Protein AF-A0A2R8BF56-F1 (afdb_monomer)

Nearest PDB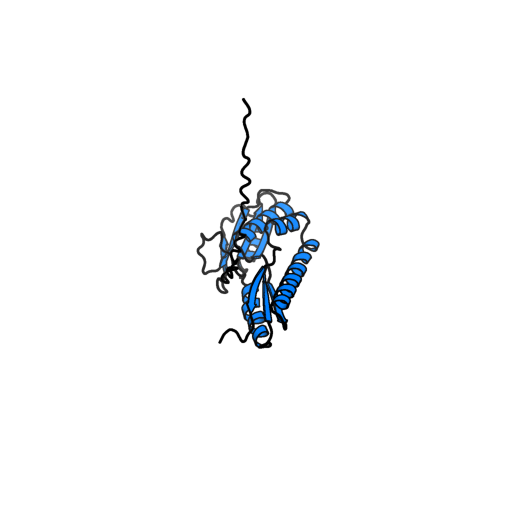 structures (foldseek):
  6msp-assembly1_A  TM=3.083E-01  e=2.961E+00  synthetic construct

Structure (mmCIF, N/CA/C/O backbone):
data_AF-A0A2R8BF56-F1
#
_entry.id   AF-A0A2R8BF56-F1
#
loop_
_atom_site.group_PDB
_atom_site.id
_atom_site.type_symbol
_atom_site.label_atom_id
_atom_site.label_alt_id
_atom_site.label_comp_id
_atom_site.label_asym_id
_atom_site.label_entity_id
_atom_site.label_seq_id
_atom_site.pdbx_PDB_ins_code
_atom_site.Cartn_x
_atom_site.Cartn_y
_atom_site.Cartn_z
_atom_site.occupancy
_atom_site.B_iso_or_equiv
_atom_site.auth_seq_id
_atom_site.auth_comp_id
_atom_site.auth_asym_id
_atom_site.auth_atom_id
_atom_site.pdbx_PDB_model_num
ATOM 1 N N . MET A 1 1 ? 73.433 26.089 20.276 1.00 43.09 1 MET A N 1
ATOM 2 C CA . MET A 1 1 ? 72.331 25.116 20.423 1.00 43.09 1 MET A CA 1
ATOM 3 C C . MET A 1 1 ? 71.211 25.567 19.506 1.00 43.09 1 MET A C 1
ATOM 5 O O . MET A 1 1 ? 70.526 26.521 19.841 1.00 43.09 1 MET A O 1
ATOM 9 N N . THR A 1 2 ? 71.081 24.952 18.333 1.00 42.59 2 THR A N 1
ATOM 10 C CA . THR A 1 2 ? 70.078 25.343 17.333 1.00 42.59 2 THR A CA 1
ATOM 11 C C . THR A 1 2 ? 69.413 24.062 16.842 1.00 42.59 2 THR A C 1
ATOM 13 O O . THR A 1 2 ? 70.054 23.248 16.184 1.00 42.59 2 THR A O 1
ATOM 16 N N . PHE A 1 3 ? 68.165 23.843 17.258 1.00 49.25 3 PHE A N 1
ATOM 17 C CA . PHE A 1 3 ? 67.341 22.707 16.847 1.00 49.25 3 PHE A CA 1
ATOM 18 C C . PHE A 1 3 ? 66.716 23.013 15.481 1.00 49.25 3 PHE A C 1
ATOM 20 O O . PHE A 1 3 ? 65.996 23.999 15.341 1.00 49.25 3 PHE A O 1
ATOM 27 N N . LEU A 1 4 ? 67.001 22.176 14.481 1.00 53.53 4 LEU A N 1
ATOM 28 C CA . LEU A 1 4 ? 66.358 22.203 13.167 1.00 53.53 4 LEU A CA 1
ATOM 29 C C . LEU A 1 4 ? 65.271 21.126 13.122 1.00 53.53 4 LEU A C 1
ATOM 31 O O . LEU A 1 4 ? 65.546 19.927 13.124 1.00 53.53 4 LEU A O 1
ATOM 35 N N . THR A 1 5 ? 64.028 21.592 13.116 1.00 58.56 5 THR A N 1
ATOM 36 C CA . THR A 1 5 ? 62.798 20.805 13.052 1.00 58.56 5 THR A CA 1
ATOM 37 C C . THR A 1 5 ? 62.515 20.424 11.598 1.00 58.56 5 THR A C 1
ATOM 39 O O . THR A 1 5 ? 62.193 21.287 10.786 1.00 58.56 5 THR A O 1
ATOM 42 N N . ASN A 1 6 ? 62.620 19.138 11.252 1.00 54.59 6 ASN A N 1
ATOM 43 C CA . ASN A 1 6 ? 62.220 18.633 9.936 1.00 54.59 6 ASN A CA 1
ATOM 44 C C . ASN A 1 6 ? 60.721 18.293 9.935 1.00 54.59 6 ASN A C 1
ATOM 46 O O . ASN A 1 6 ? 60.299 17.303 10.531 1.00 54.59 6 ASN A O 1
ATOM 50 N N . LEU A 1 7 ? 59.924 19.122 9.255 1.00 59.22 7 LEU A N 1
ATOM 51 C CA . LEU A 1 7 ? 58.527 18.848 8.917 1.00 59.22 7 LEU A CA 1
ATOM 52 C C . LEU A 1 7 ? 58.485 17.936 7.680 1.00 59.22 7 LEU A C 1
ATOM 54 O O . LEU A 1 7 ? 58.829 18.360 6.579 1.00 59.22 7 LEU A O 1
ATOM 58 N N . ILE A 1 8 ? 58.051 16.687 7.849 1.00 63.69 8 ILE A N 1
ATOM 59 C CA . ILE A 1 8 ? 57.787 15.764 6.738 1.00 63.69 8 ILE A CA 1
ATOM 60 C C . ILE A 1 8 ? 56.296 15.864 6.388 1.00 63.69 8 ILE A C 1
ATOM 62 O O . ILE A 1 8 ? 55.443 15.332 7.096 1.00 63.69 8 ILE A O 1
ATOM 66 N N . CYS A 1 9 ? 55.978 16.555 5.291 1.00 53.81 9 CYS A N 1
ATOM 67 C CA . CYS A 1 9 ? 54.648 16.546 4.678 1.00 53.81 9 CYS A CA 1
ATOM 68 C C . CYS A 1 9 ? 54.420 15.213 3.951 1.00 53.81 9 CYS A C 1
ATOM 70 O O . CYS A 1 9 ? 54.873 15.030 2.822 1.00 53.81 9 CYS A O 1
ATOM 72 N N . VAL A 1 10 ? 53.701 14.280 4.578 1.00 63.34 10 VAL A N 1
ATOM 73 C CA . VAL A 1 10 ? 53.212 13.067 3.907 1.00 63.34 10 VAL A CA 1
ATOM 74 C C . VAL A 1 10 ? 51.911 13.409 3.176 1.00 63.34 10 VAL A C 1
ATOM 76 O O . VAL A 1 10 ? 50.856 13.554 3.791 1.00 63.34 10 VAL A O 1
ATOM 79 N N . ALA A 1 11 ? 51.985 13.555 1.853 1.00 58.34 11 ALA A N 1
ATOM 80 C CA . ALA A 1 11 ? 50.817 13.689 0.991 1.00 58.34 11 ALA A CA 1
ATOM 81 C C . ALA A 1 11 ? 50.096 12.333 0.885 1.00 58.34 11 ALA A C 1
ATOM 83 O O . ALA A 1 11 ? 50.504 11.451 0.131 1.00 58.34 11 ALA A O 1
ATOM 84 N N . VAL A 1 12 ? 49.026 12.152 1.661 1.00 65.25 12 VAL A N 1
ATOM 85 C CA . VAL A 1 12 ? 48.145 10.982 1.553 1.00 65.25 12 VAL A CA 1
ATOM 86 C C . VAL A 1 12 ? 47.257 11.166 0.321 1.00 65.25 12 VAL A C 1
ATOM 88 O O . VAL A 1 12 ? 46.236 11.849 0.367 1.00 65.25 12 VAL A O 1
ATOM 91 N N . ALA A 1 13 ? 47.662 10.578 -0.805 1.00 60.84 13 ALA A N 1
ATOM 92 C CA . ALA A 1 13 ? 46.818 10.458 -1.988 1.00 60.84 13 ALA A CA 1
ATOM 93 C C . ALA A 1 13 ? 45.631 9.535 -1.663 1.00 60.84 13 ALA A C 1
ATOM 95 O O . ALA A 1 13 ? 45.761 8.312 -1.627 1.00 60.84 13 ALA A O 1
ATOM 96 N N . ALA A 1 14 ? 44.469 10.129 -1.386 1.00 62.06 14 ALA A N 1
ATOM 97 C CA . ALA A 1 14 ? 43.219 9.406 -1.206 1.00 62.06 14 ALA A CA 1
ATOM 98 C C . ALA A 1 14 ? 42.775 8.823 -2.556 1.00 62.06 14 ALA A C 1
ATOM 100 O O . ALA A 1 14 ? 42.101 9.482 -3.348 1.00 62.06 14 ALA A O 1
ATOM 101 N N . PHE A 1 15 ? 43.171 7.581 -2.836 1.00 62.28 15 PHE A N 1
ATOM 102 C CA . PHE A 1 15 ? 42.584 6.798 -3.915 1.00 62.28 15 PHE A CA 1
ATOM 103 C C . PHE A 1 15 ? 41.103 6.588 -3.587 1.00 62.28 15 PHE A C 1
ATOM 105 O O . PHE A 1 15 ? 40.747 5.745 -2.765 1.00 62.28 15 PHE A O 1
ATOM 112 N N . ALA A 1 16 ? 40.237 7.392 -4.208 1.00 65.44 16 ALA A N 1
ATOM 113 C CA . ALA A 1 16 ? 38.796 7.201 -4.195 1.00 65.44 16 ALA A CA 1
ATOM 114 C C . ALA A 1 16 ? 38.486 5.893 -4.929 1.00 65.44 16 ALA A C 1
ATOM 116 O O . ALA A 1 16 ? 38.281 5.872 -6.146 1.00 65.44 16 ALA A O 1
ATOM 117 N N . VAL A 1 17 ? 38.513 4.789 -4.182 1.00 64.19 17 VAL A N 1
ATOM 118 C CA . VAL A 1 17 ? 38.074 3.477 -4.643 1.00 64.19 17 VAL A CA 1
ATOM 119 C C . VAL A 1 17 ? 36.603 3.638 -5.000 1.00 64.19 17 VAL A C 1
ATOM 121 O O . VAL A 1 17 ? 35.734 3.677 -4.131 1.00 64.19 17 VAL A O 1
ATOM 124 N N . HIS A 1 18 ? 36.327 3.827 -6.289 1.00 58.25 18 HIS A N 1
ATOM 125 C CA . HIS A 1 18 ? 34.979 3.789 -6.823 1.00 58.25 18 HIS A CA 1
ATOM 126 C C . HIS A 1 18 ? 34.532 2.342 -6.702 1.00 58.25 18 HIS A C 1
ATOM 128 O O . HIS A 1 18 ? 34.720 1.552 -7.621 1.00 58.25 18 HIS A O 1
ATOM 134 N N . VAL A 1 19 ? 34.006 1.976 -5.533 1.00 63.94 19 VAL A N 1
ATOM 135 C CA . VAL A 1 19 ? 33.268 0.732 -5.374 1.00 63.94 19 VAL A CA 1
ATOM 136 C C . VAL A 1 19 ? 32.105 0.863 -6.350 1.00 63.94 19 VAL A C 1
ATOM 138 O O . VAL A 1 19 ? 31.269 1.751 -6.149 1.00 63.94 19 VAL A O 1
ATOM 141 N N . PRO A 1 20 ? 32.064 0.078 -7.444 1.00 56.84 20 PRO A N 1
ATOM 142 C CA . PRO A 1 20 ? 30.916 0.103 -8.321 1.00 56.84 20 PRO A CA 1
ATOM 143 C C . PRO A 1 20 ? 29.742 -0.302 -7.446 1.00 56.84 20 PRO A C 1
ATOM 145 O O . PRO A 1 20 ? 29.668 -1.430 -6.957 1.00 56.84 20 PRO A O 1
ATOM 148 N N . MET A 1 21 ? 28.872 0.665 -7.179 1.00 49.66 21 MET A N 1
ATOM 149 C CA . MET A 1 21 ? 27.642 0.462 -6.445 1.00 49.66 21 MET A CA 1
ATOM 150 C C . MET A 1 21 ? 26.759 -0.363 -7.377 1.00 49.66 21 MET A C 1
ATOM 152 O O . MET A 1 21 ? 25.953 0.169 -8.136 1.00 49.66 21 MET A O 1
ATOM 156 N N . GLN A 1 22 ? 27.006 -1.675 -7.411 1.00 51.94 22 GLN A N 1
ATOM 157 C CA . GLN A 1 22 ? 26.131 -2.628 -8.057 1.00 51.94 22 GLN A CA 1
ATOM 158 C C . GLN A 1 22 ? 24.817 -2.507 -7.305 1.00 51.94 22 GLN A C 1
ATOM 160 O O . GLN A 1 22 ? 24.669 -3.021 -6.197 1.00 51.94 22 GLN A O 1
ATOM 165 N N . ALA A 1 23 ? 23.895 -1.740 -7.883 1.00 53.75 23 ALA A N 1
ATOM 166 C CA . ALA A 1 23 ? 22.518 -1.713 -7.459 1.00 53.75 23 ALA A CA 1
ATOM 167 C C . ALA A 1 23 ? 22.037 -3.158 -7.556 1.00 53.75 23 ALA A C 1
ATOM 169 O O . ALA A 1 23 ? 21.751 -3.658 -8.644 1.00 53.75 23 ALA A O 1
ATOM 170 N N . GLN A 1 24 ? 22.043 -3.859 -6.423 1.00 54.66 24 GLN A N 1
ATOM 171 C CA . GLN A 1 24 ? 21.418 -5.159 -6.316 1.00 54.66 24 GLN A CA 1
ATOM 172 C C . GLN A 1 24 ? 19.965 -4.918 -6.690 1.00 54.66 24 GLN A C 1
ATOM 174 O O . GLN A 1 24 ? 19.229 -4.260 -5.953 1.00 54.66 24 GLN A O 1
ATOM 179 N N . ALA A 1 25 ? 19.589 -5.366 -7.887 1.00 58.19 25 ALA A N 1
ATOM 180 C CA . ALA A 1 25 ? 18.209 -5.362 -8.318 1.00 58.19 25 ALA A CA 1
ATOM 181 C C . ALA A 1 25 ? 17.442 -6.138 -7.250 1.00 58.19 25 ALA A C 1
ATOM 183 O O . ALA A 1 25 ? 17.606 -7.353 -7.132 1.00 58.19 25 ALA A O 1
ATOM 184 N N . GLN A 1 26 ? 16.692 -5.422 -6.406 1.00 63.16 26 GLN A N 1
ATOM 185 C CA . GLN A 1 26 ? 15.875 -6.044 -5.376 1.00 63.16 26 GLN A CA 1
ATOM 186 C C . GLN A 1 26 ? 14.985 -7.050 -6.089 1.00 63.16 26 GLN A C 1
ATOM 188 O O . GLN A 1 26 ? 14.181 -6.675 -6.945 1.00 63.16 26 GLN A O 1
ATOM 193 N N . GLN A 1 27 ? 15.195 -8.332 -5.795 1.00 73.44 27 GLN A N 1
ATOM 194 C CA . GLN A 1 27 ? 14.443 -9.387 -6.442 1.00 73.44 27 GLN A CA 1
ATOM 195 C C . GLN A 1 27 ? 12.962 -9.110 -6.201 1.00 73.44 27 GLN A C 1
ATOM 197 O O . GLN A 1 27 ? 12.535 -8.928 -5.061 1.00 73.44 27 GLN A O 1
ATOM 202 N N . LEU A 1 28 ? 12.200 -9.021 -7.292 1.00 83.56 28 LEU A N 1
ATOM 203 C CA . LEU A 1 28 ? 10.785 -8.695 -7.246 1.00 83.56 28 LEU A CA 1
ATOM 204 C C . LEU A 1 28 ? 10.046 -9.738 -6.404 1.00 83.56 28 LEU A C 1
ATOM 206 O O . LEU A 1 28 ? 9.748 -10.834 -6.879 1.00 83.56 28 LEU A O 1
ATOM 210 N N . GLN A 1 29 ? 9.753 -9.402 -5.151 1.00 91.81 29 GLN A N 1
ATOM 211 C CA . GLN A 1 29 ? 9.046 -10.304 -4.259 1.00 91.81 29 GLN A CA 1
ATOM 212 C C . GLN A 1 29 ? 7.542 -10.230 -4.535 1.00 91.81 29 GLN A C 1
ATOM 214 O O . GLN A 1 29 ? 6.927 -9.161 -4.490 1.00 91.81 29 GLN A O 1
ATOM 219 N N . THR A 1 30 ? 6.950 -11.387 -4.821 1.00 92.06 30 THR A N 1
ATOM 220 C CA . THR A 1 30 ? 5.512 -11.561 -5.054 1.00 92.06 30 THR A CA 1
ATOM 221 C C . THR A 1 30 ? 4.988 -12.661 -4.132 1.00 92.06 30 THR A C 1
ATOM 223 O O . THR A 1 30 ? 5.756 -13.514 -3.686 1.00 92.06 30 THR A O 1
ATOM 226 N N . PHE A 1 31 ? 3.690 -12.641 -3.815 1.00 93.44 31 PHE A N 1
ATOM 227 C CA . PHE A 1 31 ? 3.103 -13.564 -2.833 1.00 93.44 31 PHE A CA 1
ATOM 228 C C . PHE A 1 31 ? 1.901 -14.367 -3.364 1.00 93.44 31 PHE A C 1
ATOM 230 O O . PHE A 1 31 ? 1.212 -15.036 -2.588 1.00 93.44 31 PHE A O 1
ATOM 237 N N . GLY A 1 32 ? 1.672 -14.341 -4.680 1.00 92.06 32 GLY A N 1
ATOM 238 C CA . GLY A 1 32 ? 0.513 -14.951 -5.341 1.00 92.06 32 GLY A CA 1
ATOM 239 C C . GLY A 1 32 ? -0.695 -14.014 -5.401 1.00 92.06 32 GLY A C 1
ATOM 240 O O . GLY A 1 32 ? -0.573 -12.823 -5.179 1.00 92.06 32 GLY A O 1
ATOM 241 N N . THR A 1 33 ? -1.884 -14.527 -5.714 1.00 93.56 33 THR A N 1
ATOM 242 C CA . THR A 1 33 ? -3.081 -13.684 -5.934 1.00 93.56 33 THR A CA 1
ATOM 243 C C . THR A 1 33 ? -4.138 -13.790 -4.837 1.00 93.56 33 THR A C 1
ATOM 245 O O . THR A 1 33 ? -5.226 -13.228 -4.949 1.00 93.56 33 THR A O 1
ATOM 248 N N . LYS A 1 34 ? -3.849 -14.537 -3.767 1.00 95.25 34 LYS A N 1
ATOM 249 C CA . LYS A 1 34 ? -4.810 -14.834 -2.701 1.00 95.25 34 LYS A CA 1
ATOM 250 C C . LYS A 1 34 ? -4.399 -14.162 -1.397 1.00 95.25 34 LYS A C 1
ATOM 252 O O . LYS A 1 34 ? -3.259 -14.292 -0.954 1.00 95.25 34 LYS A O 1
ATOM 257 N N . ALA A 1 35 ? -5.360 -13.503 -0.757 1.00 96.00 35 ALA A N 1
ATOM 258 C CA . ALA A 1 35 ? -5.235 -12.966 0.591 1.00 96.00 35 ALA A CA 1
ATOM 259 C C . ALA A 1 35 ? -6.086 -13.774 1.581 1.00 96.00 35 ALA A C 1
ATOM 261 O O . ALA A 1 35 ? -7.107 -14.357 1.209 1.00 96.00 35 ALA A O 1
ATOM 262 N N . LYS A 1 36 ? -5.677 -13.767 2.847 1.00 95.75 36 LYS A N 1
ATOM 263 C CA . LYS A 1 36 ? -6.481 -14.181 3.999 1.00 95.75 36 LYS A CA 1
ATOM 264 C C . LYS A 1 36 ? -6.496 -13.054 5.022 1.00 95.75 36 LYS A C 1
ATOM 266 O O . LYS A 1 36 ? -5.495 -12.356 5.190 1.00 95.75 36 LYS A O 1
ATOM 271 N N . VAL A 1 37 ? -7.619 -12.904 5.714 1.00 97.38 37 VAL A N 1
ATOM 272 C CA . VAL A 1 37 ? -7.756 -11.942 6.808 1.00 97.38 37 VAL A CA 1
ATOM 273 C C . VAL A 1 37 ? -7.626 -12.672 8.135 1.00 97.38 37 VAL A C 1
ATOM 275 O O . VAL A 1 37 ? -8.249 -13.711 8.337 1.00 97.38 37 VAL A O 1
ATOM 278 N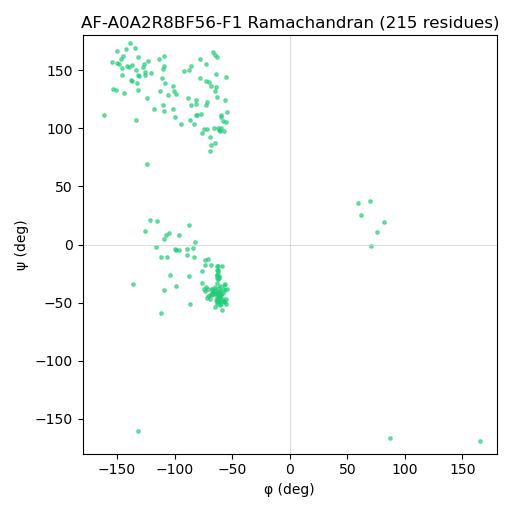 N . LEU A 1 38 ? -6.802 -12.125 9.020 1.00 96.31 38 LEU A N 1
ATOM 279 C CA . LEU A 1 38 ? -6.616 -12.589 10.386 1.00 96.31 38 LEU A CA 1
ATOM 280 C C . LEU A 1 38 ? -7.218 -11.544 11.317 1.00 96.31 38 LEU A C 1
ATOM 282 O O . LEU A 1 38 ? -6.789 -10.390 11.294 1.00 96.31 38 LEU A O 1
ATOM 286 N N . VAL A 1 39 ? -8.206 -11.945 12.112 1.00 97.25 39 VAL A N 1
ATOM 287 C CA . VAL A 1 39 ? -8.717 -11.130 13.217 1.00 97.25 39 VAL A CA 1
ATOM 288 C C . VAL A 1 39 ? -7.828 -11.410 14.424 1.00 97.25 39 VAL A C 1
ATOM 290 O O . VAL A 1 39 ? -7.675 -12.560 14.822 1.00 97.25 39 VAL A O 1
ATOM 293 N N . ILE A 1 40 ? -7.185 -10.364 14.930 1.00 96.75 40 ILE A N 1
ATOM 294 C CA . ILE A 1 40 ? -6.254 -10.409 16.059 1.00 96.75 40 ILE A CA 1
ATOM 295 C C . ILE A 1 40 ? -7.033 -10.276 17.366 1.00 96.75 40 ILE A C 1
ATOM 297 O O . ILE A 1 40 ? -6.854 -11.085 18.268 1.00 96.75 40 ILE A O 1
ATOM 301 N N . ASP A 1 41 ? -7.883 -9.253 17.453 1.00 96.25 41 ASP A N 1
ATOM 302 C CA . ASP A 1 41 ? -8.675 -8.948 18.641 1.00 96.25 41 ASP A CA 1
ATOM 303 C C . ASP A 1 41 ? -9.857 -8.043 18.268 1.00 96.25 41 ASP A C 1
ATOM 305 O O . ASP A 1 41 ? -9.666 -6.876 17.920 1.00 96.25 41 ASP A O 1
ATOM 309 N N . ASP A 1 42 ? -11.073 -8.580 18.345 1.00 96.50 42 ASP A N 1
ATOM 310 C CA . ASP A 1 42 ? -12.335 -7.867 18.124 1.00 96.50 42 ASP A CA 1
ATOM 311 C C . ASP A 1 42 ? -13.091 -7.556 19.429 1.00 96.50 42 ASP A C 1
ATOM 313 O O . ASP A 1 42 ? -14.230 -7.077 19.400 1.00 96.50 42 ASP A O 1
ATOM 317 N N . THR A 1 43 ? -12.453 -7.762 20.584 1.00 96.25 43 THR A N 1
ATOM 318 C CA . THR A 1 43 ? -13.060 -7.452 21.879 1.00 96.25 43 THR A CA 1
ATOM 319 C C . THR A 1 43 ? -13.219 -5.942 22.069 1.00 96.25 43 THR A C 1
ATOM 321 O O . THR A 1 43 ? -12.324 -5.139 21.768 1.00 96.25 43 THR A O 1
ATOM 324 N N . GLY A 1 44 ? -14.387 -5.550 22.588 1.00 94.69 44 GLY A N 1
ATOM 325 C CA . GLY A 1 44 ? -14.721 -4.155 22.888 1.00 94.69 44 GLY A CA 1
ATOM 326 C C . GLY A 1 44 ? -15.072 -3.297 21.670 1.00 94.69 44 GLY A C 1
ATOM 327 O O . GLY A 1 44 ? -15.165 -2.079 21.806 1.00 94.69 44 GLY A O 1
ATOM 328 N N . LEU A 1 45 ? -15.267 -3.891 20.487 1.00 97.69 45 LEU A N 1
ATOM 329 C CA . LEU A 1 45 ? -15.739 -3.149 19.320 1.00 97.69 45 LEU A CA 1
ATOM 330 C C . LEU A 1 45 ? -17.220 -2.786 19.440 1.00 97.69 45 LEU A C 1
ATOM 332 O O . LEU A 1 45 ? -18.056 -3.596 19.840 1.00 97.69 45 LEU A O 1
ATOM 336 N N . SER A 1 46 ? -17.564 -1.578 18.998 1.00 97.94 46 SER A N 1
ATOM 337 C CA . SER A 1 46 ? -18.956 -1.170 18.828 1.00 97.94 46 SER A CA 1
ATOM 338 C C . SER A 1 46 ? -19.644 -1.962 17.706 1.00 97.94 46 SER A C 1
ATOM 340 O O . SER A 1 46 ? -19.000 -2.598 16.861 1.00 97.94 46 SER A O 1
ATOM 342 N N . ALA A 1 47 ? -20.977 -1.893 17.645 1.00 98.06 47 ALA A N 1
ATOM 343 C CA . ALA A 1 47 ? -21.749 -2.539 16.582 1.00 98.06 47 ALA A CA 1
ATOM 344 C C . ALA A 1 47 ? -21.340 -2.049 15.177 1.00 98.06 47 ALA A C 1
ATOM 346 O O . ALA A 1 47 ? -21.239 -2.851 14.243 1.00 98.06 47 ALA A O 1
ATOM 347 N N . GLU A 1 48 ? -21.051 -0.751 15.034 1.00 98.00 48 GLU A N 1
ATOM 348 C CA . GLU A 1 48 ? -20.600 -0.179 13.763 1.00 98.00 48 GLU A CA 1
ATOM 349 C C . GLU A 1 48 ? -19.174 -0.630 13.422 1.00 98.00 48 GLU A C 1
ATOM 351 O O . GLU A 1 48 ? -18.934 -1.092 12.309 1.00 98.00 48 GLU A O 1
ATOM 356 N N . GLN A 1 49 ? -18.240 -0.617 14.378 1.00 98.44 49 GLN A N 1
ATOM 357 C CA . GLN A 1 49 ? -16.883 -1.136 14.153 1.00 98.44 49 GLN A CA 1
ATOM 358 C C . GLN A 1 49 ? -16.905 -2.616 13.752 1.00 98.44 49 GLN A C 1
ATOM 360 O O . GLN A 1 49 ? -16.240 -3.006 12.795 1.00 98.44 49 GLN A O 1
ATOM 365 N N . THR A 1 50 ? -17.738 -3.426 14.408 1.00 98.50 50 THR A N 1
ATOM 366 C CA . THR A 1 50 ? -17.937 -4.843 14.069 1.00 98.50 50 THR A CA 1
ATOM 367 C C . THR A 1 50 ? -18.483 -5.009 12.648 1.00 98.50 50 THR A C 1
ATOM 369 O O . THR A 1 50 ? -18.040 -5.872 11.886 1.00 98.50 50 THR A O 1
ATOM 372 N N . LYS A 1 51 ? -19.439 -4.167 12.236 1.00 98.44 51 LYS A N 1
ATOM 373 C CA . LYS A 1 51 ? -19.964 -4.158 10.863 1.00 98.44 51 LYS A CA 1
ATOM 374 C C . LYS A 1 51 ? -18.874 -3.816 9.844 1.00 98.44 51 LYS A C 1
ATOM 376 O O . LYS A 1 51 ? -18.808 -4.460 8.796 1.00 98.44 51 LYS A O 1
ATOM 381 N N . GLN A 1 52 ? -18.014 -2.852 10.151 1.00 98.38 52 GLN A N 1
ATOM 382 C CA . GLN A 1 52 ? -16.932 -2.425 9.264 1.00 98.38 52 GLN A CA 1
ATOM 383 C C . GLN A 1 52 ? -15.803 -3.457 9.206 1.00 98.38 52 GLN A C 1
ATOM 385 O O . GLN A 1 52 ? -15.317 -3.761 8.116 1.00 98.38 52 GLN A O 1
ATOM 390 N N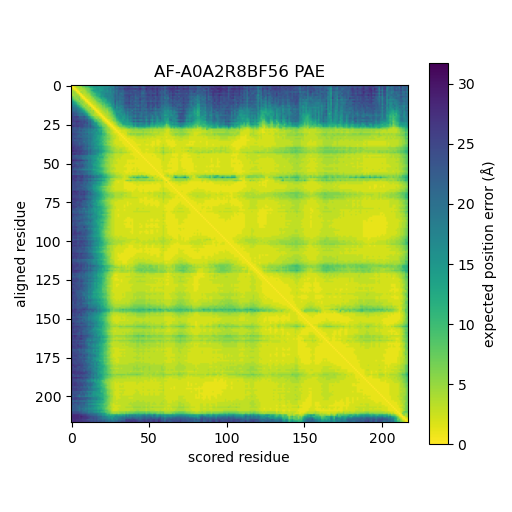 . LEU A 1 53 ? -15.489 -4.114 10.325 1.00 98.25 53 LEU A N 1
ATOM 391 C CA . LEU A 1 53 ? -14.591 -5.265 10.365 1.00 98.25 53 LEU A CA 1
ATOM 392 C C . LEU A 1 53 ? -15.104 -6.396 9.464 1.00 98.25 53 LEU A C 1
ATOM 394 O O . LEU A 1 53 ? -14.360 -6.901 8.628 1.00 98.25 53 LEU A O 1
ATOM 398 N N . ARG A 1 54 ? -16.397 -6.744 9.538 1.00 98.19 54 ARG A N 1
ATOM 399 C CA . ARG A 1 54 ? -17.007 -7.745 8.637 1.00 98.19 54 ARG A CA 1
ATOM 400 C C . ARG A 1 54 ? -16.962 -7.346 7.160 1.00 98.19 54 ARG A C 1
ATOM 402 O O . ARG A 1 54 ? -16.962 -8.212 6.289 1.00 98.19 54 ARG A O 1
ATOM 409 N N . SER A 1 55 ? -16.965 -6.053 6.851 1.00 97.94 55 SER A N 1
ATOM 410 C CA . SER A 1 55 ? -16.761 -5.574 5.478 1.00 97.94 55 SER A CA 1
ATOM 411 C C . SER A 1 55 ? -15.296 -5.692 5.056 1.00 97.94 55 SER A C 1
ATOM 413 O O . SER A 1 55 ? -15.014 -6.067 3.917 1.00 97.94 55 SER A O 1
ATOM 415 N N . PHE A 1 56 ? -14.363 -5.426 5.970 1.00 97.81 56 PHE A N 1
ATOM 416 C CA . PHE A 1 56 ? -12.930 -5.595 5.746 1.00 97.81 56 PHE A CA 1
ATOM 417 C C . PHE A 1 56 ? -12.544 -7.063 5.522 1.00 97.81 56 PHE A C 1
ATOM 419 O O . PHE A 1 56 ? -11.791 -7.348 4.595 1.00 97.81 56 PHE A O 1
ATOM 426 N N . THR A 1 57 ? -13.116 -8.012 6.271 1.00 97.31 57 THR A N 1
ATOM 427 C CA . THR A 1 57 ? -12.817 -9.452 6.116 1.00 97.31 57 THR A CA 1
ATOM 428 C C . THR A 1 57 ? -13.199 -10.019 4.746 1.00 97.31 57 THR A C 1
ATOM 430 O O . THR A 1 57 ? -12.681 -11.055 4.338 1.00 97.31 57 THR A O 1
ATOM 433 N N . LYS A 1 58 ? -14.069 -9.329 3.998 1.00 95.75 58 LYS A N 1
ATOM 434 C CA . LYS A 1 58 ? -14.448 -9.691 2.623 1.00 95.75 58 LYS A CA 1
ATOM 435 C C . LYS A 1 58 ? -13.456 -9.188 1.568 1.00 95.75 58 LYS A C 1
ATOM 437 O O . LYS A 1 58 ? -13.574 -9.561 0.399 1.00 95.75 58 LYS A O 1
ATOM 442 N N . LYS A 1 59 ? -12.507 -8.318 1.932 1.00 89.00 59 LYS A N 1
ATOM 443 C CA . LYS A 1 59 ? -11.499 -7.785 1.006 1.00 89.00 59 LYS A CA 1
ATOM 444 C C . LYS A 1 59 ? -10.506 -8.886 0.631 1.00 89.00 59 LYS A C 1
ATOM 446 O O . LYS A 1 59 ? -10.090 -9.680 1.464 1.00 89.00 59 LYS A O 1
ATOM 451 N N . ARG A 1 60 ? -10.111 -8.912 -0.644 1.00 88.44 60 ARG A N 1
ATOM 452 C CA . ARG A 1 60 ? -9.209 -9.935 -1.210 1.00 88.44 60 ARG A CA 1
ATOM 453 C C . ARG A 1 60 ? -7.798 -9.420 -1.515 1.00 88.44 60 ARG A C 1
ATOM 455 O O . ARG A 1 60 ? -7.018 -10.130 -2.132 1.00 88.44 60 ARG A O 1
ATOM 462 N N . SER A 1 61 ? -7.479 -8.198 -1.094 1.00 94.31 61 SER A N 1
ATOM 463 C CA . SER A 1 61 ? -6.187 -7.554 -1.341 1.00 94.31 61 SER A CA 1
ATOM 464 C C . SER A 1 61 ? -5.292 -7.616 -0.103 1.00 94.31 61 SER A C 1
ATOM 466 O O . SER A 1 61 ? -5.751 -7.357 1.013 1.00 94.31 61 SER A O 1
ATOM 468 N N . TYR A 1 62 ? -4.016 -7.929 -0.313 1.00 93.12 62 TYR A N 1
ATOM 469 C CA . TYR A 1 62 ? -2.935 -7.786 0.660 1.00 93.12 62 TYR A CA 1
ATOM 470 C C . TYR A 1 62 ? -1.953 -6.700 0.158 1.00 93.12 62 TYR A C 1
ATOM 472 O O . TYR A 1 62 ? -1.919 -6.398 -1.035 1.00 93.12 62 TYR A O 1
ATOM 480 N N . PHE A 1 63 ? -1.121 -6.086 0.996 1.00 97.25 63 PHE A N 1
ATOM 481 C CA . PHE A 1 63 ? -1.143 -6.069 2.460 1.00 97.25 63 PHE A CA 1
ATOM 482 C C . PHE A 1 63 ? -2.210 -5.090 2.966 1.00 97.25 63 PHE A C 1
ATOM 484 O O . PHE A 1 63 ? -2.431 -4.044 2.351 1.00 97.25 63 PHE A O 1
ATOM 491 N N . GLY A 1 64 ? -2.893 -5.422 4.060 1.00 97.50 64 GLY A N 1
ATOM 492 C CA . GLY A 1 64 ? -3.954 -4.584 4.620 1.00 97.50 64 GLY A CA 1
ATOM 493 C C . GLY A 1 64 ? -4.046 -4.642 6.137 1.00 97.50 64 GLY A C 1
ATOM 494 O O . GLY A 1 64 ? -3.585 -5.596 6.763 1.00 97.50 64 GLY A O 1
ATOM 495 N N . ALA A 1 65 ? -4.678 -3.630 6.721 1.00 98.19 65 ALA A N 1
ATOM 496 C CA . ALA A 1 65 ? -4.930 -3.551 8.152 1.00 98.19 65 ALA A CA 1
ATOM 497 C C . ALA A 1 65 ? -6.265 -2.858 8.442 1.00 98.19 65 ALA A C 1
ATOM 499 O O . ALA A 1 65 ? -6.715 -2.009 7.672 1.00 98.19 65 ALA A O 1
ATOM 500 N N . PHE A 1 66 ? -6.860 -3.220 9.573 1.00 98.69 66 PHE A N 1
ATOM 501 C CA . PHE A 1 66 ? -8.018 -2.573 10.174 1.00 98.69 66 PHE A CA 1
ATOM 502 C C . PHE A 1 66 ? -7.648 -2.166 11.600 1.00 98.69 66 PHE A C 1
ATOM 504 O O . PHE A 1 66 ? -7.198 -3.007 12.386 1.00 98.69 66 PHE A O 1
ATOM 511 N N . ALA A 1 67 ? -7.842 -0.892 11.933 1.00 98.69 67 ALA A N 1
ATOM 512 C CA . ALA A 1 67 ? -7.638 -0.365 13.275 1.00 98.69 67 ALA A CA 1
ATOM 513 C C . ALA A 1 67 ? -8.928 0.237 13.829 1.00 98.69 67 ALA A C 1
ATOM 515 O O . ALA A 1 67 ? -9.724 0.801 13.080 1.00 98.69 67 ALA A O 1
ATOM 516 N N . ALA A 1 68 ? -9.109 0.149 15.144 1.00 98.69 68 ALA A N 1
ATOM 517 C CA . ALA A 1 68 ? -10.260 0.721 15.829 1.00 98.69 68 ALA A CA 1
ATOM 518 C C . ALA A 1 68 ? -9.897 1.237 17.223 1.00 98.69 68 ALA A C 1
ATOM 520 O O . ALA A 1 68 ? -9.052 0.653 17.903 1.00 98.69 68 ALA A O 1
ATOM 521 N N . SER A 1 69 ? -10.563 2.316 17.630 1.00 98.25 69 SER A N 1
ATOM 522 C CA . SER A 1 69 ? -10.517 2.900 18.972 1.00 98.25 69 SER A CA 1
ATOM 523 C C . SER A 1 69 ? -11.774 2.496 19.750 1.00 98.25 69 SER A C 1
ATOM 525 O O . SER A 1 69 ? -12.879 2.882 19.348 1.00 98.25 69 SER A O 1
ATOM 527 N N . PRO A 1 70 ? -11.651 1.734 20.850 1.00 94.94 70 PRO A N 1
ATOM 528 C CA . PRO A 1 70 ? -12.795 1.396 21.692 1.00 94.94 70 PRO A CA 1
ATOM 529 C C . PRO A 1 70 ? -13.439 2.625 22.352 1.00 94.94 70 PRO A C 1
ATOM 531 O O . PRO A 1 70 ? -14.654 2.648 22.522 1.00 94.94 70 PRO A O 1
ATOM 534 N N . SER A 1 71 ? -12.653 3.656 22.694 1.00 96.12 71 SER A N 1
ATOM 535 C CA . SER A 1 71 ? -13.160 4.836 23.414 1.00 96.12 71 SER A CA 1
ATOM 536 C C . SER A 1 71 ? -13.957 5.809 22.542 1.00 96.12 71 SER A C 1
ATOM 538 O O . SER A 1 71 ? -14.904 6.426 23.023 1.00 96.12 71 SER A O 1
ATOM 540 N N . THR A 1 72 ? -13.602 5.949 21.262 1.00 96.69 72 THR A N 1
ATOM 541 C CA . THR A 1 72 ? -14.211 6.954 20.365 1.00 96.69 72 THR A CA 1
ATOM 542 C C . THR A 1 72 ? -15.161 6.357 19.329 1.00 96.69 72 THR A C 1
ATOM 544 O O . THR A 1 72 ? -15.831 7.088 18.602 1.00 96.69 72 THR A O 1
ATOM 547 N N . GLY A 1 73 ? -15.182 5.028 19.180 1.00 96.12 73 GLY A N 1
ATOM 548 C CA . GLY A 1 73 ? -15.888 4.359 18.084 1.00 96.12 73 GLY A CA 1
ATOM 549 C C . GLY A 1 73 ? -15.236 4.561 16.707 1.00 96.12 73 GLY A C 1
ATOM 550 O O . GLY A 1 73 ? -15.713 3.997 15.716 1.00 96.12 73 GLY A O 1
ATOM 551 N N . ARG A 1 74 ? -14.129 5.318 16.617 1.00 97.94 74 ARG A N 1
ATOM 552 C CA . ARG A 1 74 ? -13.382 5.534 15.373 1.00 97.94 74 ARG A CA 1
ATOM 553 C C . ARG A 1 74 ? -12.786 4.224 14.869 1.00 97.94 74 ARG A C 1
ATOM 555 O O . ARG A 1 74 ? -12.375 3.360 15.643 1.00 97.94 74 ARG A O 1
ATOM 562 N N . TRP A 1 75 ? -12.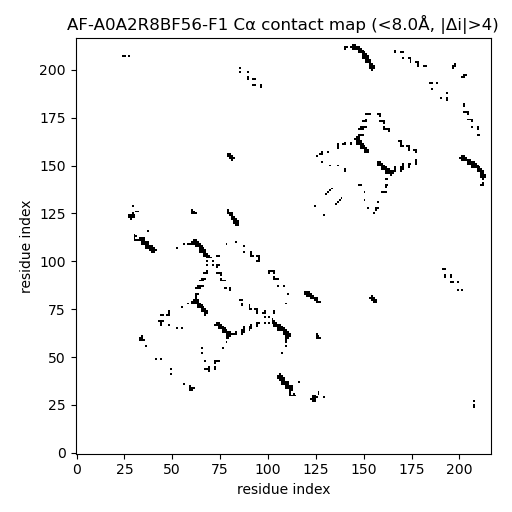707 4.097 13.553 1.00 98.44 75 TRP A N 1
ATOM 563 C CA . TRP A 1 75 ? -11.983 3.033 12.875 1.00 98.44 75 TRP A CA 1
ATOM 564 C C . TRP A 1 75 ? -11.348 3.566 11.590 1.00 98.44 75 TRP A C 1
ATOM 566 O O . TRP A 1 75 ? -11.715 4.633 11.089 1.00 98.44 75 TRP A O 1
ATOM 576 N N . ASP A 1 76 ? -10.372 2.834 11.070 1.00 98.56 76 ASP A N 1
ATOM 577 C CA . ASP A 1 76 ? -9.827 3.036 9.731 1.00 98.56 76 ASP A CA 1
ATOM 578 C C . ASP A 1 76 ? -9.375 1.691 9.161 1.00 98.56 76 ASP A C 1
ATOM 580 O O . ASP A 1 76 ? -9.084 0.748 9.904 1.00 98.56 76 ASP A O 1
ATOM 584 N N . ALA A 1 77 ? -9.342 1.583 7.838 1.00 98.25 77 ALA A N 1
ATOM 585 C CA . ALA A 1 77 ? -8.977 0.353 7.164 1.00 98.25 77 ALA A CA 1
ATOM 586 C C . ALA A 1 77 ? -8.402 0.645 5.785 1.00 98.25 77 ALA A C 1
ATOM 588 O O . ALA A 1 77 ? -8.990 1.385 4.999 1.00 98.25 77 ALA A O 1
ATOM 589 N N . GLU A 1 78 ? -7.288 -0.001 5.464 1.00 97.62 78 GLU A N 1
ATOM 590 C CA . GLU A 1 78 ? -6.635 0.132 4.167 1.00 97.62 78 GLU A CA 1
ATOM 591 C C . GLU A 1 78 ? -6.131 -1.231 3.683 1.00 97.62 78 GLU A C 1
ATOM 593 O O . GLU A 1 78 ? -5.830 -2.128 4.474 1.00 97.62 78 GLU A O 1
ATOM 598 N N . THR A 1 79 ? -6.033 -1.394 2.364 1.00 97.25 79 THR A N 1
ATOM 599 C CA . THR A 1 79 ? -5.508 -2.608 1.715 1.00 97.25 79 THR A CA 1
ATOM 600 C C . THR A 1 79 ? -4.686 -2.238 0.485 1.00 97.25 79 THR A C 1
ATOM 602 O O . THR A 1 79 ? -4.751 -1.102 0.022 1.00 97.25 79 THR A O 1
ATOM 605 N N . GLY A 1 80 ? -3.948 -3.196 -0.078 1.00 96.12 80 GLY A N 1
ATOM 606 C CA . GLY A 1 80 ? -3.196 -3.001 -1.321 1.00 96.12 80 GLY A CA 1
ATOM 607 C C . GLY A 1 80 ? -1.844 -2.317 -1.135 1.00 96.12 80 GLY A C 1
ATOM 608 O O . GLY A 1 80 ? -1.277 -1.812 -2.100 1.00 96.12 80 GLY A O 1
ATOM 609 N N . PHE A 1 81 ? -1.314 -2.321 0.086 1.00 97.38 81 PHE A N 1
ATOM 610 C CA . PHE A 1 81 ? 0.021 -1.813 0.374 1.00 97.38 81 PHE A CA 1
ATOM 611 C C . PHE A 1 81 ? 1.089 -2.823 -0.041 1.00 97.38 81 PHE A C 1
ATOM 613 O O . PHE A 1 81 ? 0.812 -4.020 -0.132 1.00 97.38 81 PHE A O 1
ATOM 620 N N . SER A 1 82 ? 2.319 -2.341 -0.229 1.00 96.06 82 SER A N 1
ATOM 621 C CA . SER A 1 82 ? 3.497 -3.168 -0.524 1.00 96.06 82 SER A CA 1
ATOM 622 C C . SER A 1 82 ? 4.252 -3.658 0.719 1.00 96.06 82 SER A C 1
ATOM 624 O O . SER A 1 82 ? 5.192 -4.435 0.591 1.00 96.06 82 SER A O 1
ATOM 626 N N . SER A 1 83 ? 3.856 -3.250 1.932 1.00 96.50 83 SER A N 1
ATOM 627 C CA . SER A 1 83 ? 4.487 -3.697 3.184 1.00 96.50 83 SER A CA 1
ATOM 628 C C . SER A 1 83 ? 3.480 -3.869 4.322 1.00 96.50 83 SER A C 1
ATOM 630 O O . SER A 1 83 ? 2.702 -2.957 4.619 1.00 96.50 83 SER A O 1
ATOM 632 N N . GLN A 1 84 ? 3.541 -5.024 4.994 1.00 96.81 84 GLN A N 1
ATOM 633 C CA . GLN A 1 84 ? 2.655 -5.383 6.106 1.00 96.81 84 GLN A CA 1
ATOM 634 C C . GLN A 1 84 ? 2.881 -4.521 7.356 1.00 96.81 84 GLN A C 1
ATOM 636 O O . GLN A 1 84 ? 1.924 -4.149 8.038 1.00 96.81 84 GLN A O 1
ATOM 641 N N . ALA A 1 85 ? 4.132 -4.181 7.663 1.00 97.25 85 ALA A N 1
ATOM 642 C CA . ALA A 1 85 ? 4.452 -3.326 8.802 1.00 97.25 85 ALA A CA 1
ATOM 643 C C . ALA A 1 85 ? 3.967 -1.889 8.553 1.00 97.25 85 ALA A C 1
ATOM 645 O O . ALA A 1 85 ? 3.265 -1.309 9.382 1.00 97.25 85 ALA A O 1
ATOM 646 N N . LYS A 1 86 ? 4.254 -1.347 7.360 1.00 97.44 86 LYS A N 1
ATOM 647 C CA . LYS A 1 86 ? 3.881 0.030 7.011 1.00 97.44 86 LYS A CA 1
ATOM 648 C C . LYS A 1 86 ? 2.368 0.236 6.958 1.00 97.44 86 LYS A C 1
ATOM 650 O O . LYS A 1 86 ? 1.903 1.286 7.391 1.00 97.44 86 LYS A O 1
ATOM 655 N N . VAL A 1 87 ? 1.58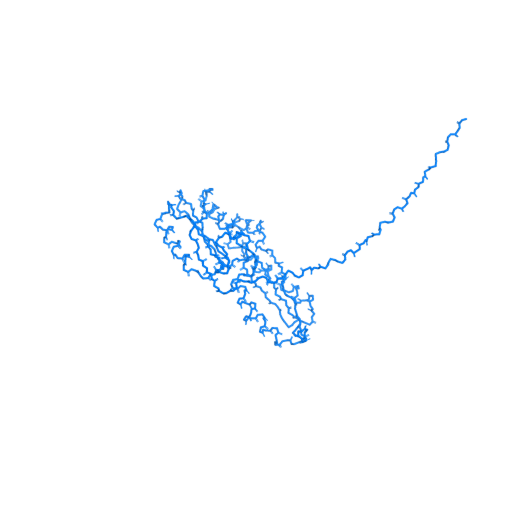9 -0.731 6.456 1.00 97.69 87 VAL A N 1
ATOM 656 C CA . VAL A 1 87 ? 0.119 -0.591 6.428 1.00 97.69 87 VAL A CA 1
ATOM 657 C C . VAL A 1 87 ? -0.484 -0.605 7.828 1.00 97.69 87 VAL A C 1
ATOM 659 O O . VAL A 1 87 ? -1.376 0.188 8.106 1.00 97.69 87 VAL A O 1
ATOM 662 N N . GLN A 1 88 ? 0.031 -1.434 8.740 1.00 98.12 88 GLN A N 1
ATOM 663 C CA . GLN A 1 88 ? -0.417 -1.429 10.133 1.00 98.12 88 GLN A CA 1
ATOM 664 C C . GLN A 1 88 ? -0.094 -0.096 10.811 1.00 98.12 88 GLN A C 1
ATOM 666 O O . GLN A 1 88 ? -0.972 0.517 11.418 1.00 98.12 88 GLN A O 1
ATOM 671 N N . GLU A 1 89 ? 1.138 0.397 10.665 1.00 98.31 89 GLU A N 1
ATOM 672 C CA . GLU A 1 89 ? 1.523 1.685 11.245 1.00 98.31 89 GLU A CA 1
ATOM 673 C C . GLU A 1 89 ? 0.692 2.839 10.668 1.00 98.31 89 GLU A C 1
ATOM 675 O O . GLU A 1 89 ? 0.191 3.672 11.427 1.00 98.31 89 GLU A O 1
ATOM 680 N N . PHE A 1 90 ? 0.472 2.848 9.350 1.00 98.50 90 PHE A N 1
ATOM 681 C CA . PHE A 1 90 ? -0.337 3.862 8.681 1.00 98.50 90 PHE A CA 1
ATOM 682 C C . PHE A 1 90 ? -1.796 3.836 9.138 1.00 98.50 90 PHE A C 1
ATOM 684 O O . PHE A 1 90 ? -2.316 4.873 9.536 1.00 98.50 90 PHE A O 1
ATOM 691 N N . VAL A 1 91 ? -2.454 2.673 9.123 1.00 98.56 91 VAL A N 1
ATOM 692 C CA . VAL A 1 91 ? -3.879 2.552 9.474 1.00 98.56 91 VAL A CA 1
ATOM 693 C C . VAL A 1 91 ? -4.116 2.893 10.943 1.00 98.56 91 VAL A C 1
ATOM 695 O O . VAL A 1 91 ? -5.048 3.636 11.253 1.00 98.56 91 VAL A O 1
ATOM 698 N N . ARG A 1 92 ? -3.245 2.438 11.854 1.00 98.69 92 ARG A N 1
ATOM 699 C CA . ARG A 1 92 ? -3.319 2.827 13.270 1.00 98.69 92 ARG A CA 1
ATOM 700 C C . ARG A 1 92 ? -3.113 4.328 13.450 1.00 98.69 92 ARG A C 1
ATOM 702 O O . ARG A 1 92 ? -3.901 4.971 14.137 1.00 98.69 92 ARG A O 1
ATOM 709 N N . GLY A 1 93 ? -2.074 4.889 12.831 1.00 98.62 93 GLY A N 1
ATOM 710 C CA . GLY A 1 93 ? -1.775 6.316 12.928 1.00 98.62 93 GLY A CA 1
ATOM 711 C C . GLY A 1 93 ? -2.898 7.183 12.358 1.00 98.62 93 GLY A C 1
ATOM 712 O O . GLY A 1 93 ? -3.309 8.144 12.997 1.00 98.62 93 GLY A O 1
ATOM 713 N N . LYS A 1 94 ? -3.457 6.806 11.206 1.00 98.56 94 LYS A N 1
ATOM 714 C CA . LYS A 1 94 ? -4.599 7.479 10.580 1.00 98.56 94 LYS A CA 1
ATOM 715 C C . LYS A 1 94 ? -5.856 7.392 11.452 1.00 98.56 94 LYS A C 1
ATOM 717 O O . LYS A 1 94 ? -6.519 8.406 11.636 1.00 98.56 94 LYS A O 1
ATOM 722 N N . CYS A 1 95 ? -6.143 6.230 12.046 1.00 98.69 95 CYS A N 1
ATOM 723 C CA . CYS A 1 95 ? -7.230 6.069 13.017 1.00 98.69 95 CYS A CA 1
ATOM 724 C C . CYS A 1 95 ? -7.068 7.023 14.211 1.00 98.69 95 CYS A C 1
ATOM 726 O O . CYS A 1 95 ? -8.004 7.752 14.531 1.00 98.69 95 CYS A O 1
ATOM 728 N N . ASN A 1 96 ? -5.872 7.080 14.804 1.00 98.69 96 ASN A N 1
ATOM 729 C CA . ASN A 1 96 ? -5.559 7.973 15.922 1.00 98.69 96 ASN A CA 1
ATOM 730 C C . ASN A 1 96 ? -5.729 9.454 15.547 1.00 98.69 96 ASN A C 1
ATOM 732 O O . ASN A 1 96 ? -6.417 10.195 16.244 1.00 98.69 96 ASN A O 1
ATOM 736 N N . ILE A 1 97 ? -5.164 9.869 14.408 1.00 98.50 97 ILE A N 1
ATOM 737 C CA . ILE A 1 97 ? -5.250 11.247 13.902 1.00 98.50 97 ILE A CA 1
ATOM 738 C C . ILE A 1 97 ? -6.708 11.655 13.670 1.00 98.50 97 ILE A C 1
ATOM 740 O O . ILE A 1 97 ? -7.140 12.698 14.149 1.00 98.50 97 ILE A O 1
ATOM 744 N N . LEU A 1 98 ? -7.477 10.835 12.949 1.00 97.81 98 LEU A N 1
ATOM 745 C CA . LEU A 1 98 ? -8.854 11.168 12.577 1.00 97.81 98 LEU A CA 1
ATOM 746 C C . LEU A 1 98 ? -9.846 11.003 13.733 1.00 97.81 98 LEU A C 1
ATOM 748 O O . LEU A 1 98 ? -10.922 11.591 13.696 1.00 97.81 98 LEU A O 1
ATOM 752 N N . GLY A 1 99 ? -9.513 10.185 14.731 1.00 97.44 99 GLY A N 1
ATOM 753 C CA . GLY A 1 99 ? -10.302 10.011 15.949 1.00 97.44 99 GLY A CA 1
ATOM 754 C C . GLY A 1 99 ? -9.947 10.985 17.069 1.00 97.44 99 GLY A C 1
ATOM 755 O O . GLY A 1 99 ? -10.650 11.001 18.071 1.00 97.44 99 GLY A O 1
ATOM 756 N N . GLY A 1 100 ? -8.862 11.759 16.937 1.00 97.75 100 GLY A N 1
ATOM 757 C CA . GLY A 1 100 ? -8.351 12.591 18.029 1.00 97.75 100 GLY A CA 1
ATOM 758 C C . GLY A 1 100 ? -7.970 11.775 19.270 1.00 97.75 100 GLY A C 1
ATOM 759 O O . GLY A 1 100 ? -8.189 12.224 20.389 1.00 97.75 100 GLY A O 1
ATOM 760 N N . THR A 1 101 ? -7.441 10.564 19.076 1.00 97.62 101 THR A N 1
ATOM 761 C CA . THR A 1 101 ? -7.134 9.605 20.148 1.00 97.62 101 THR A CA 1
ATOM 762 C C . THR A 1 101 ? -5.749 8.977 19.967 1.00 97.62 101 THR A C 1
ATOM 764 O O . THR A 1 101 ? -5.109 9.126 18.927 1.00 97.62 101 THR A O 1
ATOM 767 N N . SER A 1 102 ? -5.272 8.265 20.985 1.00 97.38 102 SER A N 1
ATOM 768 C CA . SER A 1 102 ? -4.047 7.459 20.959 1.00 97.38 102 SER A CA 1
ATOM 769 C C . SER A 1 102 ? -4.301 5.958 21.147 1.00 97.38 102 SER A C 1
ATOM 771 O O . SER A 1 102 ? -3.356 5.172 21.073 1.00 97.38 102 SER A O 1
ATOM 773 N N . ASP A 1 103 ? -5.556 5.551 21.357 1.00 97.38 103 ASP A N 1
ATOM 774 C CA . ASP A 1 103 ? -5.943 4.190 21.746 1.00 97.38 103 ASP A CA 1
ATOM 775 C C . ASP A 1 103 ? -6.363 3.279 20.577 1.00 97.38 103 ASP A C 1
ATOM 777 O O . ASP A 1 103 ? -6.830 2.163 20.818 1.00 97.38 103 ASP A O 1
ATOM 781 N N . CYS A 1 104 ? -6.207 3.697 19.311 1.00 98.38 104 CYS A N 1
ATOM 782 C CA . CYS A 1 104 ? -6.496 2.792 18.201 1.00 98.38 104 CYS A CA 1
ATOM 783 C C . CYS A 1 104 ? -5.552 1.580 18.231 1.00 98.38 104 CYS A C 1
ATOM 785 O O . CYS A 1 104 ? -4.324 1.716 18.191 1.00 98.38 104 CYS A O 1
ATOM 787 N N . LYS A 1 105 ? -6.132 0.377 18.207 1.00 98.25 105 LYS A N 1
ATOM 788 C CA . LYS A 1 105 ? -5.415 -0.904 18.109 1.00 98.25 105 LYS A CA 1
ATOM 789 C C . LYS A 1 105 ? -5.637 -1.556 16.748 1.00 98.25 105 LYS A C 1
ATOM 791 O O . LYS A 1 105 ? -6.677 -1.345 16.125 1.00 98.25 105 LYS A O 1
ATOM 796 N N . ILE A 1 106 ? -4.665 -2.345 16.281 1.00 98.19 106 ILE A N 1
ATOM 797 C CA . ILE A 1 106 ? -4.863 -3.207 15.107 1.00 98.19 106 ILE A CA 1
ATOM 798 C C . ILE A 1 106 ? -5.759 -4.367 15.527 1.00 98.19 106 ILE A C 1
ATOM 800 O O . ILE A 1 106 ? -5.407 -5.137 16.412 1.00 98.19 106 ILE A O 1
ATOM 804 N N . VAL A 1 107 ? -6.903 -4.479 14.868 1.00 98.44 107 VAL A N 1
ATOM 805 C CA . VAL A 1 107 ? -7.927 -5.500 15.129 1.00 98.44 107 VAL A CA 1
ATOM 806 C C . VAL A 1 107 ? -7.808 -6.637 14.131 1.00 98.44 107 VAL A C 1
ATOM 808 O O . VAL A 1 107 ? -8.050 -7.789 14.470 1.00 98.44 107 VAL A O 1
ATOM 811 N N . ALA A 1 108 ? -7.450 -6.330 12.884 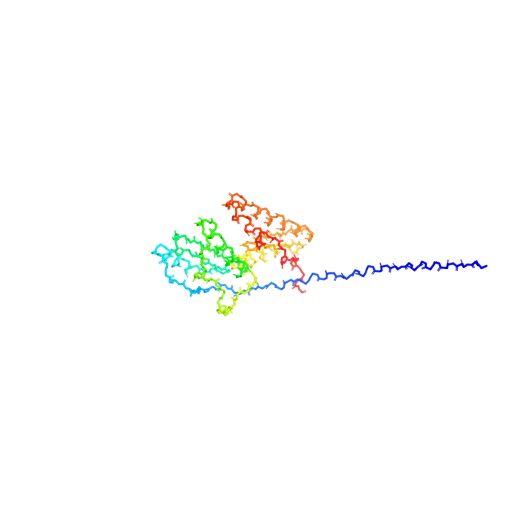1.00 98.12 108 ALA A N 1
ATOM 812 C CA . ALA A 1 108 ? -7.291 -7.334 11.848 1.00 98.12 108 ALA A CA 1
ATOM 813 C C . ALA A 1 108 ? -6.247 -6.929 10.811 1.00 98.12 108 ALA A C 1
ATOM 815 O O . ALA A 1 108 ? -5.987 -5.746 10.581 1.00 98.12 108 ALA A O 1
ATOM 816 N N . VAL A 1 109 ? -5.687 -7.935 10.148 1.00 97.75 109 VAL A N 1
ATOM 817 C CA . VAL A 1 109 ? -4.726 -7.775 9.056 1.00 97.75 109 VAL A CA 1
ATOM 818 C C . VAL A 1 109 ? -5.108 -8.643 7.865 1.00 97.75 109 VAL A C 1
ATOM 820 O O . VAL A 1 109 ? -5.628 -9.740 8.033 1.00 97.75 109 VAL A O 1
ATOM 823 N N . SER A 1 110 ? -4.836 -8.157 6.657 1.00 97.62 110 SER A N 1
ATOM 824 C CA . SER A 1 110 ? -4.974 -8.915 5.411 1.00 97.62 110 SER A CA 1
ATOM 825 C C . SER A 1 110 ? -3.586 -9.228 4.865 1.00 97.62 110 SER A C 1
ATOM 827 O O . SER A 1 110 ? -2.851 -8.314 4.485 1.00 97.62 110 SER A O 1
ATOM 829 N N . ILE A 1 111 ? -3.229 -10.511 4.828 1.00 97.00 111 ILE A N 1
ATOM 830 C CA . ILE A 1 111 ? -1.915 -10.993 4.386 1.00 97.00 111 ILE A CA 1
ATOM 831 C C . ILE A 1 111 ? -2.058 -11.998 3.235 1.00 97.00 111 ILE A C 1
ATOM 833 O O . ILE A 1 111 ? -3.113 -12.622 3.094 1.00 97.00 111 ILE A O 1
ATOM 837 N N . PRO A 1 112 ? -1.016 -12.210 2.414 1.00 96.94 112 PRO A N 1
ATOM 838 C CA . PRO A 1 112 ? -1.004 -13.304 1.453 1.00 96.94 112 PRO A CA 1
ATOM 839 C C . PRO A 1 112 ? -1.249 -14.666 2.110 1.00 96.94 112 PRO A C 1
ATOM 841 O O . PRO A 1 112 ? -0.755 -14.943 3.206 1.00 96.94 112 PRO A O 1
ATOM 844 N N . THR A 1 113 ? -1.959 -15.565 1.424 1.00 96.44 113 THR A N 1
ATOM 845 C CA . THR A 1 113 ? -2.201 -16.926 1.943 1.00 96.44 113 THR A CA 1
ATOM 846 C C . THR A 1 113 ? -0.917 -17.734 2.111 1.00 96.44 113 THR A C 1
ATOM 848 O O . THR A 1 113 ? -0.870 -18.599 2.983 1.00 96.44 113 THR A O 1
ATOM 851 N N . SER A 1 114 ? 0.097 -17.434 1.292 1.00 95.50 114 SER A N 1
ATOM 852 C CA . SER A 1 114 ? 1.434 -18.040 1.296 1.00 95.50 114 SER A CA 1
ATOM 853 C C . SER A 1 114 ? 2.267 -17.690 2.531 1.00 95.50 114 SER A C 1
ATOM 855 O O . SER A 1 114 ? 3.234 -18.387 2.819 1.00 95.50 114 SER A O 1
ATOM 857 N N . LEU A 1 115 ? 1.898 -16.644 3.278 1.00 95.12 115 LEU A N 1
ATOM 858 C CA . LEU A 1 115 ? 2.598 -16.249 4.496 1.00 95.12 115 LEU A CA 1
ATOM 859 C C . LEU A 1 115 ? 2.004 -16.904 5.742 1.00 95.12 115 LEU A C 1
ATOM 861 O O . LEU A 1 115 ? 0.798 -17.165 5.843 1.00 95.12 115 LEU A O 1
ATOM 865 N N . THR A 1 116 ? 2.862 -17.136 6.731 1.00 93.06 116 THR A N 1
ATOM 866 C CA . THR A 1 116 ? 2.442 -17.578 8.061 1.00 93.06 116 THR A CA 1
ATOM 867 C C . THR A 1 116 ? 1.778 -16.430 8.819 1.00 93.06 116 THR A C 1
ATOM 869 O O . THR A 1 116 ? 2.046 -15.254 8.569 1.00 93.06 116 THR A O 1
ATOM 872 N N . VAL A 1 117 ? 0.920 -16.768 9.783 1.00 88.31 117 VAL A N 1
ATOM 873 C CA . VAL A 1 117 ? 0.214 -15.780 10.618 1.00 88.31 117 VAL A CA 1
ATOM 874 C C . VAL A 1 117 ? 1.153 -14.928 11.481 1.00 88.31 117 VAL A C 1
ATOM 876 O O . VAL A 1 117 ? 0.790 -13.825 11.867 1.00 88.31 117 VAL A O 1
ATOM 879 N N . SER A 1 118 ? 2.370 -15.412 11.744 1.00 87.38 118 SER A N 1
ATOM 880 C CA . SER A 1 118 ? 3.405 -14.710 12.508 1.00 87.38 118 SER A CA 1
ATOM 881 C C . SER A 1 118 ? 4.231 -13.725 11.673 1.00 87.38 118 SER A C 1
ATOM 883 O O . SER A 1 118 ? 5.102 -13.045 12.214 1.00 87.38 118 SER A O 1
ATOM 885 N N . THR A 1 119 ? 3.998 -13.632 10.360 1.00 88.81 119 THR A N 1
ATOM 886 C CA . THR A 1 119 ? 4.794 -12.758 9.493 1.00 88.81 119 THR A CA 1
ATOM 887 C C . THR A 1 119 ? 4.369 -11.295 9.642 1.00 88.81 119 THR A C 1
ATOM 889 O O . THR A 1 119 ? 3.290 -10.903 9.205 1.00 88.81 119 THR A O 1
ATOM 892 N N . THR A 1 120 ? 5.248 -10.461 10.199 1.00 87.00 120 THR A N 1
ATOM 893 C CA . THR A 1 120 ? 4.967 -9.039 10.475 1.00 87.00 120 THR A CA 1
ATOM 894 C C . THR A 1 120 ? 5.626 -8.065 9.495 1.00 87.00 120 THR A C 1
ATOM 896 O O . THR A 1 120 ? 5.087 -6.986 9.257 1.00 87.00 120 THR A O 1
ATOM 899 N N . ASN A 1 121 ? 6.744 -8.455 8.872 1.00 92.25 121 ASN A N 1
ATOM 900 C CA . ASN A 1 121 ? 7.609 -7.562 8.085 1.00 92.25 121 ASN A CA 1
ATOM 901 C C . ASN A 1 121 ? 7.676 -7.902 6.586 1.00 92.25 121 ASN A C 1
ATOM 903 O O . ASN A 1 121 ? 8.614 -7.503 5.894 1.00 92.25 121 ASN A O 1
ATOM 907 N N . ALA A 1 122 ? 6.697 -8.639 6.057 1.00 94.19 122 ALA A N 1
ATOM 908 C CA . ALA A 1 122 ? 6.680 -8.953 4.632 1.00 94.19 122 ALA A CA 1
ATOM 909 C C . ALA A 1 122 ? 6.532 -7.687 3.776 1.00 94.19 122 ALA A C 1
ATOM 911 O O . ALA A 1 122 ? 5.708 -6.814 4.066 1.00 94.19 122 ALA A O 1
ATOM 912 N N . THR A 1 123 ? 7.344 -7.614 2.722 1.00 94.62 123 THR A N 1
ATOM 913 C CA . THR A 1 123 ? 7.376 -6.513 1.758 1.00 94.62 123 THR A CA 1
ATOM 914 C C . THR A 1 123 ? 7.483 -7.086 0.346 1.00 94.62 123 THR A C 1
ATOM 916 O O . THR A 1 123 ? 8.162 -8.083 0.132 1.00 94.62 123 THR A O 1
ATOM 919 N N . GLY A 1 124 ? 6.780 -6.495 -0.613 1.00 94.94 124 GLY A N 1
ATOM 920 C CA . GLY A 1 124 ? 6.757 -6.922 -2.011 1.00 94.94 124 GLY A CA 1
ATOM 921 C C . GLY A 1 124 ? 5.594 -6.276 -2.755 1.00 94.94 124 GLY A C 1
ATOM 922 O O . GLY A 1 124 ? 4.951 -5.369 -2.232 1.00 94.94 124 GLY A O 1
ATOM 923 N N . LEU A 1 125 ? 5.301 -6.730 -3.972 1.00 95.56 125 LEU A N 1
ATOM 924 C CA . LEU A 1 125 ? 4.170 -6.178 -4.717 1.00 95.56 125 LEU A CA 1
ATOM 925 C C . LEU A 1 125 ? 2.842 -6.484 -4.026 1.00 95.56 125 LEU A C 1
ATOM 927 O O . LEU A 1 125 ? 2.553 -7.640 -3.706 1.00 95.56 125 LEU A O 1
ATOM 931 N N . SER A 1 126 ? 2.005 -5.458 -3.876 1.00 95.75 126 SER A N 1
ATOM 932 C CA . SER A 1 126 ? 0.595 -5.652 -3.551 1.00 95.75 126 SER A CA 1
ATOM 933 C C . SER A 1 126 ? -0.126 -6.376 -4.686 1.00 95.75 126 SER A C 1
ATOM 935 O O . SER A 1 126 ? 0.361 -6.415 -5.819 1.00 95.75 126 SER A O 1
ATOM 937 N N . LEU A 1 127 ? -1.310 -6.928 -4.409 1.00 94.62 127 LEU A N 1
ATOM 938 C CA . LEU A 1 127 ? -2.080 -7.646 -5.430 1.00 94.62 127 LEU A CA 1
ATOM 939 C C . LEU A 1 127 ? -2.343 -6.782 -6.676 1.00 94.62 127 LEU A C 1
ATOM 941 O O . LEU A 1 127 ? -2.076 -7.209 -7.794 1.00 94.62 127 LEU A O 1
ATOM 945 N N . ALA A 1 128 ? -2.786 -5.538 -6.481 1.00 95.06 128 ALA A N 1
ATOM 946 C CA . ALA A 1 128 ? -3.063 -4.616 -7.583 1.00 95.06 128 ALA A CA 1
ATOM 947 C C . ALA A 1 128 ? -1.792 -4.245 -8.367 1.00 95.06 128 ALA A C 1
ATOM 949 O O . ALA A 1 128 ? -1.824 -4.113 -9.591 1.00 95.06 128 ALA A O 1
ATOM 950 N N . GLN A 1 129 ? -0.656 -4.093 -7.676 1.00 96.50 129 GLN A N 1
ATOM 951 C CA . GLN A 1 129 ? 0.624 -3.832 -8.333 1.00 96.50 129 GLN A CA 1
ATOM 952 C C . GLN A 1 129 ? 1.088 -5.047 -9.149 1.00 96.50 129 GLN A C 1
ATOM 954 O O . GLN A 1 129 ? 1.564 -4.871 -10.269 1.00 96.50 129 GLN A O 1
ATOM 959 N N . LEU A 1 130 ? 0.919 -6.265 -8.623 1.00 95.50 130 LEU A N 1
ATOM 960 C CA . LEU A 1 130 ? 1.236 -7.513 -9.319 1.00 95.50 130 LEU A CA 1
ATOM 961 C C . LEU A 1 130 ? 0.364 -7.697 -10.566 1.00 95.50 130 LEU A C 1
ATOM 963 O O . LEU A 1 130 ? 0.888 -7.942 -11.650 1.00 95.50 130 LEU A O 1
ATOM 967 N N . GLU A 1 131 ? -0.948 -7.498 -10.447 1.00 95.81 131 GLU A N 1
ATOM 968 C CA . GLU A 1 131 ? -1.868 -7.565 -11.585 1.00 95.81 131 GLU A CA 1
ATOM 969 C C . GLU A 1 131 ? -1.504 -6.533 -12.660 1.00 95.81 131 GLU A C 1
ATOM 971 O O . GLU A 1 131 ? -1.453 -6.860 -13.847 1.00 95.81 131 GLU A O 1
ATOM 976 N N . TYR A 1 132 ? -1.180 -5.297 -12.268 1.00 96.75 132 TYR A N 1
ATOM 977 C CA . TYR A 1 132 ? -0.736 -4.274 -13.213 1.00 96.75 132 TYR A CA 1
ATOM 978 C C . TYR A 1 132 ? 0.592 -4.650 -13.886 1.00 96.75 132 TYR A C 1
ATOM 980 O O . TYR A 1 132 ? 0.746 -4.476 -15.101 1.00 96.75 132 TYR A O 1
ATOM 988 N N . PHE A 1 133 ? 1.527 -5.221 -13.125 1.00 95.69 133 PHE A N 1
ATOM 989 C CA . PHE A 1 133 ? 2.795 -5.720 -13.643 1.00 95.69 133 PHE A CA 1
ATOM 990 C C . PHE A 1 133 ? 2.570 -6.801 -14.709 1.00 95.69 133 PHE A C 1
ATOM 992 O O . PHE A 1 133 ? 2.986 -6.646 -15.859 1.00 95.69 133 PHE A O 1
ATOM 999 N N . GLU A 1 134 ? 1.852 -7.867 -14.370 1.00 94.94 134 GLU A N 1
ATOM 1000 C CA . GLU A 1 134 ? 1.667 -9.030 -15.240 1.00 94.94 134 GLU A CA 1
ATOM 1001 C C . GLU A 1 134 ? 0.742 -8.746 -16.423 1.00 94.94 134 GLU A C 1
ATOM 1003 O O . GLU A 1 134 ? 1.040 -9.098 -17.570 1.00 94.94 134 GLU A O 1
ATOM 1008 N N . GLN A 1 135 ? -0.396 -8.101 -16.164 1.00 96.12 135 GLN A N 1
ATOM 1009 C CA . GLN A 1 135 ? -1.450 -7.960 -17.160 1.00 96.12 135 GLN A CA 1
ATOM 1010 C C . GLN A 1 135 ? -1.271 -6.736 -18.048 1.00 96.12 135 GLN A C 1
ATOM 1012 O O . GLN A 1 135 ? -1.728 -6.766 -19.191 1.00 96.12 135 GLN A O 1
ATOM 1017 N N . THR A 1 136 ? -0.610 -5.683 -17.562 1.00 96.12 136 THR A N 1
ATOM 1018 C CA . THR A 1 136 ? -0.439 -4.441 -18.327 1.00 96.12 136 THR A CA 1
ATOM 1019 C C . THR A 1 136 ? 1.005 -4.224 -18.733 1.00 96.12 136 THR A C 1
ATOM 1021 O O . THR A 1 136 ? 1.290 -4.128 -19.927 1.00 96.12 136 THR A O 1
ATOM 1024 N N . TYR A 1 137 ? 1.922 -4.147 -17.773 1.00 96.12 137 TYR A N 1
ATOM 1025 C CA . TYR A 1 137 ? 3.302 -3.774 -18.056 1.00 96.12 137 TYR A CA 1
ATOM 1026 C C . TYR A 1 137 ? 4.010 -4.810 -18.933 1.00 96.12 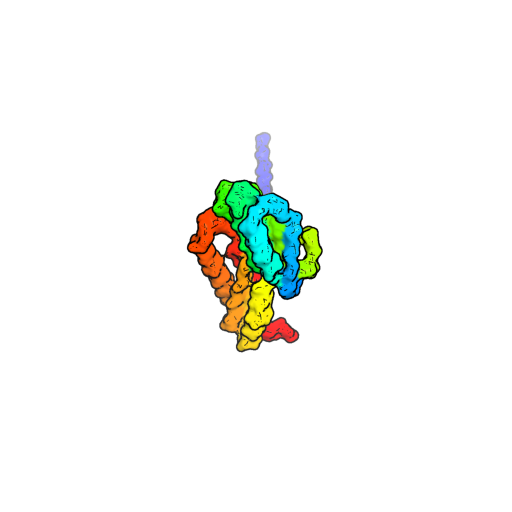137 TYR A C 1
ATOM 1028 O O . TYR A 1 137 ? 4.475 -4.470 -20.021 1.00 96.12 137 TYR A O 1
ATOM 1036 N N . LEU A 1 138 ? 4.013 -6.086 -18.534 1.00 93.81 138 LEU A N 1
ATOM 1037 C CA . LEU A 1 138 ? 4.671 -7.140 -19.311 1.00 93.81 138 LEU A CA 1
ATOM 1038 C C . LEU A 1 138 ? 4.082 -7.284 -20.718 1.00 93.81 138 LEU A C 1
ATOM 1040 O O . LEU A 1 138 ? 4.833 -7.471 -21.676 1.00 93.81 138 LEU A O 1
ATOM 1044 N N . LYS A 1 139 ? 2.755 -7.175 -20.862 1.00 94.31 139 LYS A N 1
ATOM 1045 C CA . LYS A 1 139 ? 2.087 -7.275 -22.168 1.00 94.31 139 LYS A CA 1
ATOM 1046 C C . LYS A 1 139 ? 2.414 -6.092 -23.076 1.00 94.31 139 LYS A C 1
ATOM 1048 O O . LYS A 1 139 ? 2.690 -6.303 -24.254 1.00 94.31 139 LYS A O 1
ATOM 1053 N N . ASN A 1 140 ? 2.404 -4.865 -22.552 1.00 94.56 140 ASN A N 1
ATOM 1054 C CA . ASN A 1 140 ? 2.695 -3.683 -23.362 1.00 94.56 140 ASN A CA 1
ATOM 1055 C C . ASN A 1 140 ? 4.164 -3.606 -23.759 1.00 94.56 140 ASN A C 1
ATOM 1057 O O . ASN A 1 140 ? 4.445 -3.292 -24.908 1.00 94.56 140 ASN A O 1
ATOM 1061 N N . THR A 1 141 ? 5.097 -3.983 -22.885 1.00 94.00 141 THR A N 1
ATOM 1062 C CA . THR A 1 141 ? 6.527 -4.002 -23.225 1.00 94.00 141 THR A CA 1
ATOM 1063 C C . THR A 1 141 ? 6.831 -4.888 -24.437 1.00 94.00 141 THR A C 1
ATOM 1065 O O . THR A 1 141 ? 7.651 -4.521 -25.275 1.00 94.00 141 THR A O 1
ATOM 1068 N N . ARG A 1 142 ? 6.117 -6.011 -24.611 1.00 92.56 142 ARG A N 1
ATOM 1069 C CA . ARG A 1 142 ? 6.279 -6.885 -25.791 1.00 92.56 142 ARG A CA 1
ATOM 1070 C C . ARG A 1 142 ? 5.911 -6.206 -27.114 1.00 92.56 142 ARG A C 1
ATOM 1072 O O . ARG A 1 142 ? 6.443 -6.578 -28.153 1.00 92.56 142 ARG A O 1
ATOM 1079 N N . ARG A 1 143 ? 5.033 -5.197 -27.084 1.00 93.00 143 ARG A N 1
ATOM 1080 C CA . ARG A 1 143 ? 4.613 -4.437 -28.275 1.00 93.00 143 ARG A CA 1
ATOM 1081 C C . ARG A 1 143 ? 5.694 -3.477 -28.782 1.00 93.00 143 ARG A C 1
ATOM 1083 O O . ARG A 1 143 ? 5.586 -3.008 -29.907 1.00 93.00 143 ARG A O 1
ATOM 1090 N N . TYR A 1 144 ? 6.737 -3.218 -27.988 1.00 91.31 144 TYR A N 1
ATOM 1091 C CA . TYR A 1 144 ? 7.824 -2.293 -28.316 1.00 91.31 144 TYR A CA 1
ATOM 1092 C C . TYR A 1 144 ? 9.185 -3.001 -28.238 1.00 91.31 144 TYR A C 1
ATOM 1094 O O . TYR A 1 144 ? 9.986 -2.737 -27.342 1.00 91.31 144 TYR A O 1
ATOM 1102 N N . PRO A 1 145 ? 9.483 -3.936 -29.160 1.00 86.19 145 PRO A N 1
ATOM 1103 C CA . PRO A 1 145 ? 10.601 -4.865 -29.011 1.00 86.19 145 PRO A CA 1
ATOM 1104 C C . PRO A 1 145 ? 11.986 -4.206 -28.971 1.00 86.19 145 PRO A C 1
ATOM 1106 O O . PRO A 1 145 ? 12.931 -4.778 -28.431 1.00 86.19 145 PRO A O 1
ATOM 1109 N N . ARG A 1 146 ? 12.125 -3.027 -29.585 1.00 89.25 146 ARG A N 1
ATOM 1110 C CA . ARG A 1 146 ? 13.388 -2.282 -29.667 1.00 89.25 146 ARG A CA 1
ATOM 1111 C C . ARG A 1 146 ? 13.495 -1.170 -28.630 1.00 89.25 146 ARG A C 1
ATOM 1113 O O . ARG A 1 146 ? 14.576 -0.596 -28.524 1.00 89.25 146 ARG A O 1
ATOM 1120 N N . ASP A 1 147 ? 12.447 -0.937 -27.852 1.00 94.69 147 ASP A N 1
ATOM 1121 C CA . ASP A 1 147 ? 12.386 0.163 -26.904 1.00 94.69 147 ASP A CA 1
ATOM 1122 C C . ASP A 1 147 ? 12.454 -0.339 -25.462 1.00 94.69 147 ASP A C 1
ATOM 1124 O O . ASP A 1 147 ? 12.210 -1.510 -25.156 1.00 94.69 147 ASP A O 1
ATOM 1128 N N . TYR A 1 148 ? 12.772 0.586 -24.569 1.00 96.19 148 TYR A N 1
ATOM 1129 C CA . TYR A 1 148 ? 12.823 0.381 -23.137 1.00 96.19 148 TYR A CA 1
ATOM 1130 C C . TYR A 1 148 ? 11.462 0.606 -22.488 1.00 96.19 148 TYR A C 1
ATOM 1132 O O . TYR A 1 148 ? 10.641 1.430 -22.918 1.00 96.19 148 TYR A O 1
ATOM 1140 N N . ALA A 1 149 ? 11.268 -0.118 -21.395 1.00 96.88 149 ALA A N 1
ATOM 1141 C CA . ALA A 1 149 ? 10.167 0.028 -20.474 1.00 96.88 149 ALA A CA 1
ATOM 1142 C C . ALA A 1 149 ? 10.690 0.038 -19.033 1.00 96.88 149 ALA A C 1
ATOM 1144 O O . ALA A 1 149 ? 11.718 -0.569 -18.737 1.00 96.88 149 ALA A O 1
ATOM 1145 N N . ALA A 1 150 ? 9.986 0.746 -18.154 1.00 97.44 150 ALA A N 1
ATOM 1146 C CA . ALA A 1 150 ? 10.282 0.814 -16.732 1.00 97.44 150 ALA A CA 1
ATOM 1147 C C . ALA A 1 150 ? 8.989 0.741 -15.916 1.00 97.44 150 ALA A C 1
ATOM 1149 O O . ALA A 1 150 ? 7.968 1.335 -16.286 1.00 97.44 150 ALA A O 1
ATOM 1150 N N . PHE A 1 151 ? 9.051 0.033 -14.794 1.00 97.50 151 PHE A N 1
ATOM 1151 C CA . PHE A 1 151 ? 7.966 -0.135 -13.837 1.00 97.50 151 PHE A CA 1
ATOM 1152 C C . PHE A 1 151 ? 8.381 0.448 -12.491 1.00 97.50 151 PHE A C 1
ATOM 1154 O O . PHE A 1 151 ? 9.336 -0.018 -11.865 1.00 97.50 151 PHE A O 1
ATOM 1161 N N . ALA A 1 152 ? 7.659 1.476 -12.055 1.00 97.50 152 ALA A N 1
ATOM 1162 C CA . ALA A 1 152 ? 7.897 2.146 -10.791 1.00 97.50 152 ALA A CA 1
ATOM 1163 C C . ALA A 1 152 ? 6.757 1.877 -9.811 1.00 97.50 152 ALA A C 1
ATOM 1165 O O . ALA A 1 152 ? 5.586 1.836 -10.191 1.00 97.50 152 ALA A O 1
ATOM 1166 N N . VAL A 1 153 ? 7.098 1.732 -8.539 1.00 96.88 153 VAL A N 1
ATOM 1167 C CA . VAL A 1 153 ? 6.145 1.513 -7.450 1.00 96.88 153 VAL A CA 1
ATOM 1168 C C . VAL A 1 153 ? 6.430 2.446 -6.293 1.00 96.88 153 VAL A C 1
ATOM 1170 O O . VAL A 1 153 ? 7.529 2.979 -6.162 1.00 96.88 153 VAL A O 1
ATOM 1173 N N . ASN A 1 154 ? 5.436 2.607 -5.431 1.00 95.38 154 ASN A N 1
ATOM 1174 C CA . ASN A 1 154 ? 5.627 3.112 -4.081 1.00 95.38 154 ASN A CA 1
ATOM 1175 C C . ASN A 1 154 ? 4.904 2.210 -3.068 1.00 95.38 154 ASN A C 1
ATOM 1177 O O . A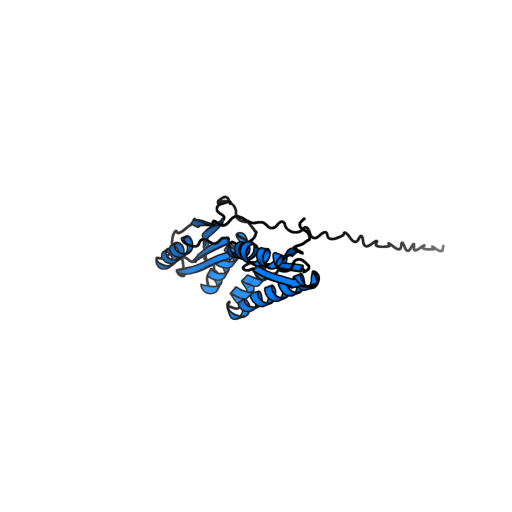SN A 1 154 ? 4.575 1.054 -3.357 1.00 95.38 154 ASN A O 1
ATOM 1181 N N . GLY A 1 155 ? 4.638 2.738 -1.872 1.00 92.88 155 GLY A N 1
ATOM 1182 C CA . GLY A 1 155 ? 3.938 2.029 -0.804 1.00 92.88 155 GLY A CA 1
ATOM 1183 C C . GLY A 1 155 ? 2.526 1.536 -1.151 1.00 92.88 155 GLY A C 1
ATOM 1184 O O . GLY A 1 155 ? 2.015 0.677 -0.436 1.00 92.88 155 GLY A O 1
ATOM 1185 N N . PHE A 1 156 ? 1.891 2.073 -2.202 1.00 90.25 156 PHE A N 1
ATOM 1186 C CA . PHE A 1 156 ? 0.451 1.915 -2.443 1.00 90.25 156 PHE A CA 1
ATOM 1187 C C . PHE A 1 156 ? 0.059 1.597 -3.893 1.00 90.25 156 PHE A C 1
ATOM 1189 O O . PHE A 1 156 ? -0.912 0.885 -4.128 1.00 90.25 156 PHE A O 1
ATOM 1196 N N . PHE A 1 157 ? 0.776 2.119 -4.888 1.00 94.06 157 PHE A N 1
ATOM 1197 C CA . PHE A 1 157 ? 0.419 1.948 -6.296 1.00 94.06 157 PHE A CA 1
ATOM 1198 C C . PHE A 1 157 ? 1.644 1.686 -7.171 1.00 94.06 157 PHE A C 1
ATOM 1200 O O . PHE A 1 157 ? 2.788 1.722 -6.712 1.00 94.06 157 PHE A O 1
ATOM 1207 N N . ALA A 1 158 ? 1.384 1.381 -8.438 1.00 96.62 158 ALA A N 1
ATOM 1208 C CA . ALA A 1 158 ? 2.390 1.201 -9.469 1.00 96.62 158 ALA A CA 1
ATOM 1209 C C . ALA A 1 158 ? 2.072 2.072 -10.684 1.00 96.62 158 ALA A C 1
ATOM 1211 O O . ALA A 1 158 ? 0.911 2.370 -10.969 1.00 96.62 158 ALA A O 1
ATOM 1212 N N . VAL A 1 159 ? 3.110 2.450 -11.416 1.00 97.50 159 VAL A N 1
ATOM 1213 C CA . VAL A 1 159 ? 3.024 3.101 -12.722 1.00 97.50 159 VAL A CA 1
ATOM 1214 C C . VAL A 1 159 ? 4.060 2.486 -13.645 1.00 97.50 159 VAL A C 1
ATOM 1216 O O . VAL A 1 159 ? 5.093 1.987 -13.202 1.00 97.50 159 VAL A O 1
ATOM 1219 N N . ALA A 1 160 ? 3.806 2.542 -14.945 1.00 97.25 160 ALA A N 1
ATOM 1220 C CA . ALA A 1 160 ? 4.758 2.035 -15.910 1.00 97.25 160 ALA A CA 1
ATOM 1221 C C . ALA A 1 160 ? 4.840 2.909 -17.154 1.00 97.25 160 ALA A C 1
ATOM 1223 O O . ALA A 1 160 ? 3.886 3.598 -17.533 1.00 97.25 160 ALA A O 1
ATOM 1224 N N . ARG A 1 161 ? 6.005 2.855 -17.794 1.00 97.06 161 ARG A N 1
ATOM 1225 C CA . ARG A 1 161 ? 6.291 3.483 -19.081 1.00 97.06 161 ARG A CA 1
ATOM 1226 C C . ARG A 1 161 ? 6.951 2.476 -19.998 1.00 97.06 161 ARG A C 1
ATOM 1228 O O . ARG A 1 161 ? 7.693 1.619 -19.544 1.00 97.06 161 ARG A O 1
ATOM 1235 N N . TRP A 1 162 ? 6.650 2.571 -21.282 1.00 95.31 162 TRP A N 1
ATOM 1236 C CA . TRP A 1 162 ? 7.137 1.676 -22.328 1.00 95.31 162 TRP A CA 1
ATOM 1237 C C . TRP A 1 162 ? 7.227 2.445 -23.647 1.00 95.31 162 TRP A C 1
ATOM 1239 O O . TRP A 1 162 ? 6.697 3.557 -23.753 1.00 95.31 162 TRP A O 1
ATOM 1249 N N . GLY A 1 163 ? 7.908 1.873 -24.641 1.00 95.44 163 GLY A N 1
ATOM 1250 C CA . GLY A 1 163 ? 8.091 2.527 -25.939 1.00 95.44 163 GLY A CA 1
ATOM 1251 C C . GLY A 1 163 ? 9.019 3.742 -25.860 1.00 95.44 163 GLY A C 1
ATOM 1252 O O . GLY A 1 163 ? 8.735 4.781 -26.453 1.00 95.44 163 GLY A O 1
ATOM 1253 N N . ARG A 1 164 ? 10.078 3.675 -25.040 1.00 96.31 164 ARG A N 1
ATOM 1254 C CA . ARG A 1 164 ? 11.106 4.723 -24.954 1.00 96.31 164 ARG A CA 1
ATOM 1255 C C . ARG A 1 164 ? 12.391 4.283 -25.637 1.00 96.31 164 ARG A C 1
ATOM 1257 O O . ARG A 1 164 ? 12.940 3.248 -25.288 1.00 96.31 164 ARG A O 1
ATOM 1264 N N . GLY A 1 165 ? 12.927 5.110 -26.532 1.00 96.06 165 GLY A N 1
ATOM 1265 C CA . GLY A 1 165 ? 14.179 4.798 -27.236 1.00 96.06 165 GLY A CA 1
ATOM 1266 C C . GLY A 1 165 ? 15.411 4.665 -26.326 1.00 96.06 165 GLY A C 1
ATOM 1267 O O . GLY A 1 165 ? 16.395 4.054 -26.725 1.00 96.06 165 GLY A O 1
ATOM 1268 N N . HIS A 1 166 ? 15.350 5.185 -25.092 1.00 96.25 166 HIS A N 1
ATOM 1269 C CA . HIS A 1 166 ? 16.453 5.156 -24.129 1.00 96.25 166 HIS A CA 1
ATOM 1270 C C . HIS A 1 166 ? 15.991 4.701 -22.743 1.00 96.25 166 HIS A C 1
ATOM 1272 O O . HIS A 1 166 ? 14.961 5.163 -22.241 1.00 96.25 166 HIS A O 1
ATOM 1278 N N . GLU A 1 167 ? 16.807 3.870 -22.095 1.00 95.38 167 GLU A N 1
ATOM 1279 C CA . GLU A 1 167 ? 16.569 3.342 -20.748 1.00 95.38 167 GLU A CA 1
ATOM 1280 C C . GLU A 1 167 ? 16.355 4.452 -19.714 1.00 95.38 167 GLU A C 1
ATOM 1282 O O . GLU A 1 167 ? 15.327 4.493 -19.035 1.00 95.38 167 GLU A O 1
ATOM 1287 N N . ALA A 1 168 ? 17.279 5.418 -19.669 1.00 96.62 168 ALA A N 1
ATOM 1288 C CA . ALA A 1 168 ? 17.224 6.546 -18.744 1.00 96.62 168 ALA A CA 1
ATOM 1289 C C . ALA A 1 168 ? 15.914 7.340 -18.872 1.00 96.62 168 ALA A C 1
ATOM 1291 O O . ALA A 1 168 ? 15.371 7.820 -17.875 1.00 96.62 168 ALA A O 1
ATOM 1292 N N . ARG A 1 169 ? 15.359 7.438 -20.090 1.00 96.75 169 ARG A N 1
ATOM 1293 C CA . ARG A 1 169 ? 14.081 8.116 -20.317 1.00 96.75 169 ARG A CA 1
ATOM 1294 C C . ARG A 1 169 ? 12.897 7.300 -19.803 1.00 96.75 169 ARG A C 1
ATOM 1296 O O . ARG A 1 169 ? 11.993 7.886 -19.216 1.00 96.75 169 ARG A O 1
ATOM 1303 N N . ALA A 1 170 ? 12.901 5.976 -19.986 1.00 97.19 170 ALA A N 1
ATOM 1304 C CA . ALA A 1 170 ? 11.877 5.100 -19.412 1.00 97.19 170 ALA A CA 1
ATOM 1305 C C . ALA A 1 170 ? 11.838 5.215 -17.884 1.00 97.19 170 ALA A C 1
ATOM 1307 O O . ALA A 1 170 ? 10.770 5.440 -17.314 1.00 97.19 170 ALA A O 1
ATOM 1308 N N . VAL A 1 171 ? 13.009 5.134 -17.246 1.00 97.50 171 VAL A N 1
ATOM 1309 C CA . VAL A 1 171 ? 13.179 5.269 -15.792 1.00 97.50 171 VAL A CA 1
ATOM 1310 C C . VAL A 1 171 ? 12.705 6.637 -15.304 1.00 97.50 171 VAL A C 1
ATOM 1312 O O . VAL A 1 171 ? 11.879 6.714 -14.393 1.00 97.50 171 VAL A O 1
ATOM 1315 N N . SER A 1 172 ? 13.190 7.717 -15.925 1.00 97.94 172 SER A N 1
ATOM 1316 C CA . SER A 1 172 ? 12.849 9.087 -15.536 1.00 97.94 172 SER A CA 1
ATOM 1317 C C . SER A 1 172 ? 11.348 9.363 -15.654 1.00 97.94 172 SER A C 1
ATOM 1319 O O . SER A 1 172 ? 10.746 9.845 -14.693 1.00 97.94 172 SER A O 1
ATOM 1321 N N . ASP A 1 173 ? 10.720 8.989 -16.776 1.00 98.25 173 ASP A N 1
ATOM 1322 C CA . ASP A 1 173 ? 9.279 9.177 -16.969 1.00 98.25 173 ASP A CA 1
ATOM 1323 C C . ASP A 1 173 ? 8.476 8.364 -15.933 1.00 98.25 173 ASP A C 1
ATOM 1325 O O . ASP A 1 173 ? 7.574 8.906 -15.294 1.00 98.25 173 ASP A O 1
ATOM 1329 N N . ALA A 1 174 ? 8.815 7.085 -15.711 1.00 98.12 174 ALA A N 1
ATOM 1330 C CA . ALA A 1 174 ? 8.108 6.243 -14.741 1.00 98.12 174 ALA A CA 1
ATOM 1331 C C . ALA A 1 174 ? 8.187 6.816 -13.314 1.00 98.12 174 ALA A C 1
ATOM 1333 O O . ALA A 1 174 ? 7.173 6.884 -12.615 1.00 98.12 174 ALA A O 1
ATOM 1334 N N . LEU A 1 175 ? 9.362 7.296 -12.890 1.00 98.12 175 LEU A N 1
ATOM 1335 C CA . LEU A 1 175 ? 9.531 7.953 -11.591 1.00 98.12 175 LEU A CA 1
ATOM 1336 C C . LEU A 1 175 ? 8.769 9.278 -11.503 1.00 98.12 175 LEU A C 1
ATOM 1338 O O . LEU A 1 175 ? 8.135 9.547 -10.481 1.00 98.12 175 LEU A O 1
ATOM 1342 N N . ALA A 1 176 ? 8.812 10.101 -12.553 1.00 98.19 176 ALA A N 1
ATOM 1343 C CA . ALA A 1 176 ? 8.104 11.377 -12.592 1.00 98.19 176 ALA A CA 1
ATOM 1344 C C . ALA A 1 176 ? 6.588 11.175 -12.463 1.00 98.19 176 ALA A C 1
ATOM 1346 O O . ALA A 1 176 ? 5.934 11.848 -11.663 1.00 98.19 176 ALA A O 1
ATOM 1347 N N . ASP A 1 177 ? 6.030 10.200 -13.180 1.00 97.75 177 ASP A N 1
ATOM 1348 C CA . ASP A 1 177 ? 4.616 9.863 -13.062 1.00 97.75 177 ASP A CA 1
ATOM 1349 C C . ASP A 1 177 ? 4.274 9.289 -11.695 1.00 97.75 177 ASP A C 1
ATOM 1351 O O . ASP A 1 177 ? 3.271 9.701 -11.114 1.00 97.75 177 ASP A O 1
ATOM 1355 N N . CYS A 1 178 ? 5.110 8.401 -11.149 1.00 98.00 178 CYS A N 1
ATOM 1356 C CA . CYS A 1 178 ? 4.896 7.849 -9.816 1.00 98.00 178 CYS A CA 1
ATOM 1357 C C . CYS A 1 178 ? 4.797 8.976 -8.779 1.00 98.00 178 CYS A C 1
ATOM 1359 O O . CYS A 1 178 ? 3.822 9.059 -8.031 1.00 98.00 178 CYS A O 1
ATOM 1361 N N . ARG A 1 179 ? 5.749 9.918 -8.800 1.00 97.19 179 ARG A N 1
ATOM 1362 C CA . ARG A 1 179 ? 5.749 11.090 -7.912 1.00 97.19 179 ARG A CA 1
ATOM 1363 C C . ARG A 1 179 ? 4.520 11.971 -8.133 1.00 97.19 179 ARG A C 1
ATOM 1365 O O . ARG A 1 179 ? 3.912 12.410 -7.161 1.00 97.19 179 ARG A O 1
ATOM 1372 N N . ARG A 1 180 ? 4.103 12.187 -9.387 1.00 96.38 180 ARG A N 1
ATOM 1373 C CA . ARG A 1 180 ? 2.893 12.962 -9.712 1.00 96.38 180 ARG A CA 1
ATOM 1374 C C . ARG A 1 180 ? 1.626 12.322 -9.144 1.00 96.38 180 ARG A C 1
ATOM 1376 O O . ARG A 1 180 ? 0.778 13.037 -8.619 1.00 96.38 180 ARG A O 1
ATOM 1383 N N . TYR A 1 181 ? 1.480 11.000 -9.238 1.00 94.38 181 TYR A N 1
ATOM 1384 C CA . TYR A 1 181 ? 0.356 10.296 -8.614 1.00 94.38 181 TYR A CA 1
ATOM 1385 C C . TYR A 1 181 ? 0.423 10.385 -7.085 1.00 94.38 181 TYR A C 1
ATOM 1387 O O . TYR A 1 181 ? -0.596 10.659 -6.458 1.00 94.38 181 TYR A O 1
ATOM 1395 N N . GLY A 1 182 ? 1.615 10.252 -6.496 1.00 94.00 182 GLY A N 1
ATOM 1396 C CA . GLY A 1 182 ? 1.822 10.384 -5.052 1.00 94.00 182 GLY A CA 1
ATOM 1397 C C . GLY A 1 182 ? 1.459 11.774 -4.524 1.00 94.00 182 GLY A C 1
ATOM 1398 O O . GLY A 1 182 ? 0.841 11.894 -3.470 1.00 94.00 182 GLY A O 1
ATOM 1399 N N . ALA A 1 183 ? 1.748 12.827 -5.292 1.00 95.00 183 ALA A N 1
ATOM 1400 C CA . ALA A 1 183 ? 1.423 14.204 -4.929 1.00 95.00 183 ALA A CA 1
ATOM 1401 C C . ALA A 1 183 ? -0.089 14.467 -4.793 1.00 95.00 183 ALA A C 1
ATOM 1403 O O . ALA A 1 183 ? -0.477 15.390 -4.077 1.00 95.00 183 ALA A O 1
ATOM 1404 N N . ARG A 1 184 ? -0.955 13.651 -5.417 1.00 94.56 184 ARG A N 1
ATOM 1405 C CA . ARG A 1 184 ? -2.420 13.788 -5.291 1.00 94.56 184 ARG A CA 1
ATOM 1406 C C . ARG A 1 184 ? -2.904 13.589 -3.857 1.00 94.56 184 ARG A C 1
ATOM 1408 O O . ARG A 1 184 ? -3.872 14.232 -3.465 1.00 94.56 184 ARG A O 1
ATOM 1415 N N . PHE A 1 185 ? -2.197 12.784 -3.060 1.00 93.62 185 PHE A N 1
ATOM 1416 C CA . PHE A 1 185 ? -2.539 12.581 -1.652 1.00 93.62 185 PHE A CA 1
ATOM 1417 C C . PHE A 1 185 ? -2.455 13.871 -0.831 1.00 93.62 185 PHE A C 1
ATOM 1419 O O . PHE A 1 185 ? -3.178 13.999 0.148 1.00 93.62 185 PHE A O 1
ATOM 1426 N N . LYS A 1 186 ? -1.671 14.873 -1.260 1.00 94.50 186 LYS A N 1
ATOM 1427 C CA . LYS A 1 186 ? -1.602 16.179 -0.584 1.00 94.50 186 LYS A CA 1
ATOM 1428 C C . LYS A 1 186 ? -2.948 16.918 -0.576 1.00 94.50 186 LYS A C 1
ATOM 1430 O O . LYS A 1 186 ? -3.174 17.731 0.309 1.00 94.50 186 LYS A O 1
ATOM 1435 N N . GLY A 1 187 ? -3.810 16.662 -1.563 1.00 93.38 187 GLY A N 1
ATOM 1436 C CA . GLY A 1 187 ? -5.154 17.244 -1.643 1.00 93.38 187 GLY A CA 1
ATOM 1437 C C . GLY A 1 187 ? -6.278 16.316 -1.172 1.00 93.38 187 GLY A C 1
ATOM 1438 O O . GLY A 1 187 ? -7.428 16.735 -1.176 1.00 93.38 187 GLY A O 1
ATOM 1439 N N . GLN A 1 188 ? -5.970 15.063 -0.820 1.00 94.75 188 GLN A N 1
ATOM 1440 C CA . GLN A 1 188 ? -6.960 14.057 -0.408 1.00 94.75 188 GLN A CA 1
ATOM 1441 C C . GLN A 1 188 ? -6.882 13.744 1.089 1.00 94.75 188 GLN A C 1
ATOM 1443 O O . GLN A 1 188 ? -7.912 13.564 1.732 1.00 94.75 188 GLN A O 1
ATOM 1448 N N . ASP A 1 189 ? -5.668 13.676 1.634 1.00 96.44 189 ASP A N 1
ATOM 1449 C CA . ASP A 1 189 ? -5.415 13.429 3.050 1.00 96.44 189 ASP A CA 1
ATOM 1450 C C . ASP A 1 189 ? -5.468 14.754 3.840 1.00 96.44 189 ASP A C 1
ATOM 1452 O O . ASP A 1 189 ? -5.162 15.824 3.306 1.00 96.44 189 ASP A O 1
ATOM 1456 N N . THR A 1 190 ? -5.789 14.696 5.141 1.00 97.62 190 THR A N 1
ATOM 1457 C CA . THR A 1 190 ? -5.519 15.838 6.036 1.00 97.62 190 THR A CA 1
ATOM 1458 C C . THR A 1 190 ? -4.010 16.084 6.124 1.00 97.62 190 THR A C 1
ATOM 1460 O O . THR A 1 190 ? -3.203 15.198 5.821 1.00 97.62 190 THR A O 1
ATOM 1463 N N . ALA A 1 191 ? -3.593 17.273 6.571 1.00 98.12 191 ALA A N 1
ATOM 1464 C CA . ALA A 1 191 ? -2.174 17.612 6.667 1.00 98.12 191 ALA A CA 1
ATOM 1465 C C . ALA A 1 191 ? -1.388 16.612 7.540 1.00 98.12 191 ALA A C 1
ATOM 1467 O O . ALA A 1 191 ? -0.267 16.235 7.193 1.00 98.12 191 ALA A O 1
ATOM 1468 N N . GLU A 1 192 ? -1.968 16.150 8.647 1.00 98.31 192 GLU A N 1
ATOM 1469 C CA . GLU A 1 192 ? -1.374 15.162 9.549 1.00 98.31 192 GLU A CA 1
ATOM 1470 C C . GLU A 1 192 ? -1.293 13.770 8.914 1.00 98.31 192 GLU A C 1
ATOM 1472 O O . GLU A 1 192 ? -0.251 13.118 9.008 1.00 98.31 192 GLU A O 1
ATOM 1477 N N . VAL A 1 193 ? -2.348 13.319 8.222 1.00 98.19 193 VAL A N 1
ATOM 1478 C CA . VAL A 1 193 ? -2.345 12.017 7.533 1.00 98.19 193 VAL A CA 1
ATOM 1479 C C . VAL A 1 193 ? -1.340 12.021 6.378 1.00 98.19 193 VAL A C 1
ATOM 1481 O O . VAL A 1 193 ? -0.587 11.059 6.212 1.00 98.19 193 VAL A O 1
ATOM 1484 N N . TYR A 1 194 ? -1.239 13.123 5.631 1.00 98.00 194 TYR A N 1
ATOM 1485 C CA . TYR A 1 194 ? -0.231 13.276 4.585 1.00 98.00 194 TYR A CA 1
ATOM 1486 C C . TYR A 1 194 ? 1.194 13.243 5.158 1.00 98.00 194 TYR A C 1
ATOM 1488 O O . TYR A 1 194 ? 2.055 12.529 4.638 1.00 98.00 194 TYR A O 1
ATOM 1496 N N . LYS A 1 195 ? 1.452 13.956 6.267 1.00 98.31 195 LYS A N 1
ATOM 1497 C CA . LYS A 1 195 ? 2.742 13.897 6.982 1.00 98.31 195 LYS A CA 1
ATOM 1498 C C . LYS A 1 195 ? 3.069 12.474 7.434 1.00 98.31 195 LYS A C 1
ATOM 1500 O O . LYS A 1 195 ? 4.209 12.044 7.271 1.00 98.31 195 LYS A O 1
ATOM 1505 N N . LEU A 1 196 ? 2.087 11.730 7.948 1.00 98.31 196 LEU A N 1
ATOM 1506 C CA . LEU A 1 196 ? 2.261 10.320 8.303 1.00 98.31 196 LEU A CA 1
ATOM 1507 C C . LEU A 1 196 ? 2.636 9.482 7.073 1.00 98.31 196 LEU A C 1
ATOM 1509 O O . LEU A 1 196 ? 3.573 8.690 7.129 1.00 98.31 196 LEU A O 1
ATOM 1513 N N . ARG A 1 197 ? 1.967 9.692 5.935 1.00 97.56 197 ARG A N 1
ATOM 1514 C CA . ARG A 1 197 ? 2.270 8.984 4.686 1.00 97.56 197 ARG A CA 1
ATOM 1515 C C . ARG A 1 197 ? 3.705 9.235 4.207 1.00 97.56 197 ARG A C 1
ATOM 1517 O O . ARG A 1 197 ? 4.386 8.290 3.804 1.00 97.56 197 ARG A O 1
ATOM 1524 N N . VAL A 1 198 ? 4.170 10.485 4.288 1.00 97.19 198 VAL A N 1
ATOM 1525 C CA . VAL A 1 198 ? 5.562 10.867 3.990 1.00 97.19 198 VAL A CA 1
ATOM 1526 C C . VAL A 1 198 ? 6.529 10.203 4.969 1.00 97.19 198 VAL A C 1
ATOM 1528 O O . VAL A 1 198 ? 7.474 9.561 4.527 1.00 97.19 198 VAL A O 1
ATOM 1531 N N . LYS A 1 199 ? 6.268 10.291 6.280 1.00 97.94 199 LYS A N 1
ATOM 1532 C CA . LYS A 1 199 ? 7.114 9.704 7.334 1.00 97.94 199 LYS A CA 1
ATOM 1533 C C . LYS A 1 199 ? 7.354 8.205 7.127 1.00 97.94 199 LYS A C 1
ATOM 1535 O O . LYS A 1 199 ? 8.448 7.721 7.382 1.00 97.94 199 LYS A O 1
ATOM 1540 N N . LEU A 1 200 ? 6.343 7.474 6.662 1.00 97.19 200 LEU A N 1
ATOM 1541 C CA . LEU A 1 200 ? 6.430 6.029 6.422 1.00 97.19 200 LEU A CA 1
ATOM 1542 C C . LEU A 1 200 ? 7.069 5.663 5.069 1.00 97.19 200 LEU A C 1
ATOM 1544 O O . LEU A 1 200 ? 7.125 4.484 4.700 1.00 97.19 200 LEU A O 1
ATOM 1548 N N . GLY A 1 201 ? 7.510 6.653 4.287 1.00 96.69 201 GLY A N 1
ATOM 1549 C CA . GLY A 1 201 ? 8.045 6.452 2.942 1.00 96.69 201 GLY A CA 1
ATOM 1550 C C . GLY A 1 201 ? 7.018 5.845 1.980 1.00 96.69 201 GLY A C 1
ATOM 1551 O O . GLY A 1 201 ? 7.380 5.161 1.029 1.00 96.69 201 GLY A O 1
ATOM 1552 N N . LEU A 1 202 ? 5.714 6.025 2.224 1.00 96.38 202 LEU A N 1
ATOM 1553 C CA . LEU A 1 202 ? 4.663 5.444 1.374 1.00 96.38 202 LEU A CA 1
ATOM 1554 C C . LEU A 1 202 ? 4.531 6.167 0.028 1.00 96.38 202 LEU A C 1
ATOM 1556 O O . LEU A 1 202 ? 3.952 5.619 -0.908 1.00 96.38 202 LEU A O 1
ATOM 1560 N N . LEU A 1 203 ? 5.067 7.387 -0.062 1.00 96.69 203 LEU A N 1
ATOM 1561 C CA . LEU A 1 203 ? 5.128 8.188 -1.287 1.00 96.69 203 LEU A CA 1
ATOM 1562 C C . LEU A 1 203 ? 6.468 8.064 -2.022 1.00 96.69 203 LEU A C 1
ATOM 1564 O O . LEU A 1 203 ? 6.614 8.632 -3.104 1.00 96.69 203 LEU A O 1
ATOM 1568 N N . GLU A 1 204 ? 7.438 7.347 -1.453 1.00 96.50 204 GLU A N 1
ATOM 1569 C CA . GLU A 1 204 ? 8.739 7.146 -2.082 1.00 96.50 204 GLU A CA 1
ATOM 1570 C C . GLU A 1 204 ? 8.597 6.203 -3.271 1.00 96.50 204 GLU A C 1
ATOM 1572 O O . GLU A 1 204 ? 8.106 5.082 -3.146 1.00 96.50 204 GLU A O 1
ATOM 1577 N N . CYS A 1 205 ? 9.007 6.690 -4.437 1.00 96.69 205 CYS A N 1
ATOM 1578 C CA . CYS A 1 205 ? 8.920 5.957 -5.688 1.00 96.69 205 CYS A CA 1
ATOM 1579 C C . CYS A 1 205 ? 10.261 5.317 -6.027 1.00 96.69 205 CYS A C 1
ATOM 1581 O O . CYS A 1 205 ? 11.274 6.016 -6.095 1.00 96.69 205 CYS A O 1
ATOM 1583 N N . SER A 1 206 ? 10.242 4.024 -6.326 1.00 95.94 206 SER A N 1
ATOM 1584 C CA . SER A 1 206 ? 11.393 3.268 -6.811 1.00 95.94 206 SER A CA 1
ATOM 1585 C C . SER A 1 206 ? 11.055 2.562 -8.118 1.00 95.94 206 SER A C 1
ATOM 1587 O O . SER A 1 206 ? 9.909 2.183 -8.359 1.00 95.94 206 SER A O 1
ATOM 1589 N N . VAL A 1 207 ? 12.054 2.395 -8.984 1.00 96.19 207 VAL A N 1
ATOM 1590 C CA . VAL A 1 207 ? 11.940 1.513 -10.148 1.00 96.19 207 VAL A CA 1
ATOM 1591 C C . VAL A 1 207 ? 12.364 0.120 -9.721 1.00 96.19 207 VAL A C 1
ATOM 1593 O O . VAL A 1 207 ? 13.448 -0.049 -9.173 1.00 96.19 207 VAL A O 1
ATOM 1596 N N . ILE A 1 208 ? 11.503 -0.861 -9.965 1.00 94.88 208 ILE A N 1
ATOM 1597 C CA . ILE A 1 208 ? 11.743 -2.262 -9.579 1.00 94.88 208 ILE A CA 1
ATOM 1598 C C . ILE A 1 208 ? 11.955 -3.169 -10.785 1.00 94.88 208 ILE A C 1
ATOM 1600 O O . ILE A 1 208 ? 12.335 -4.325 -10.639 1.00 94.88 208 ILE A O 1
ATOM 1604 N N . ASP A 1 209 ? 11.685 -2.654 -11.981 1.00 94.94 209 ASP A N 1
ATOM 1605 C CA . ASP A 1 209 ? 11.991 -3.342 -13.216 1.00 94.94 209 ASP A CA 1
ATOM 1606 C C . ASP A 1 209 ? 12.259 -2.334 -14.328 1.00 94.94 209 ASP A C 1
ATOM 1608 O O . ASP A 1 209 ? 11.492 -1.390 -14.531 1.00 94.94 209 ASP A O 1
ATOM 1612 N N . VAL A 1 210 ? 13.343 -2.572 -15.055 1.00 95.00 210 VAL A N 1
ATOM 1613 C CA . VAL A 1 210 ? 13.675 -1.903 -16.307 1.00 95.00 210 VAL A CA 1
ATOM 1614 C C . VAL A 1 210 ? 14.041 -2.990 -17.289 1.00 95.00 210 VAL A C 1
ATOM 1616 O O . VAL A 1 210 ? 14.784 -3.911 -16.950 1.00 95.00 210 VAL A O 1
ATOM 1619 N N . ARG A 1 211 ? 13.501 -2.919 -18.500 1.00 92.75 211 ARG A N 1
ATOM 1620 C CA . ARG A 1 211 ? 13.814 -3.917 -19.516 1.00 92.75 211 ARG A CA 1
ATOM 1621 C C . ARG A 1 211 ? 13.651 -3.381 -20.919 1.00 92.75 211 ARG A C 1
ATOM 1623 O O . ARG A 1 211 ? 12.834 -2.498 -21.185 1.00 92.75 211 ARG A O 1
ATOM 1630 N N . ARG A 1 212 ? 14.348 -4.042 -21.830 1.00 92.19 212 ARG A N 1
ATOM 1631 C CA . ARG A 1 212 ? 14.049 -4.076 -23.256 1.00 92.19 212 ARG A CA 1
ATOM 1632 C C . ARG A 1 212 ? 13.522 -5.468 -23.582 1.00 92.19 212 ARG A C 1
ATOM 1634 O O . ARG A 1 212 ? 14.025 -6.459 -23.058 1.00 92.19 212 ARG A O 1
ATOM 1641 N N . HIS A 1 213 ? 12.492 -5.585 -24.416 1.00 78.62 213 HIS A N 1
ATOM 1642 C CA . HIS A 1 213 ? 11.877 -6.898 -24.663 1.00 78.62 213 HIS A CA 1
ATOM 1643 C C . HIS A 1 213 ? 12.859 -7.922 -25.261 1.00 78.62 213 HIS A C 1
ATOM 1645 O O . HIS A 1 213 ? 12.772 -9.100 -24.920 1.00 78.62 213 HIS A O 1
ATOM 1651 N N . LYS A 1 214 ? 13.779 -7.480 -26.128 1.00 75.25 214 LYS A N 1
ATOM 1652 C CA . LYS A 1 214 ? 14.735 -8.357 -26.819 1.00 75.25 214 LYS A CA 1
ATOM 1653 C C . LYS A 1 214 ? 15.832 -8.953 -25.930 1.00 75.25 214 LYS A C 1
ATOM 1655 O O . LYS A 1 214 ? 16.464 -9.905 -26.364 1.00 75.25 214 LYS A O 1
ATOM 1660 N N . ASP A 1 215 ? 16.008 -8.472 -24.702 1.00 65.12 215 ASP A N 1
ATOM 1661 C CA . ASP A 1 215 ? 17.128 -8.868 -23.835 1.00 65.12 215 ASP A CA 1
ATOM 1662 C C . ASP A 1 215 ? 16.822 -10.132 -22.993 1.00 65.12 215 ASP A C 1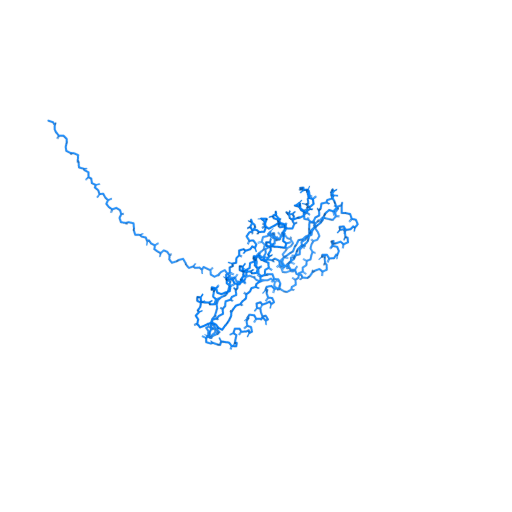
ATOM 1664 O O . ASP A 1 215 ? 17.470 -10.384 -21.983 1.00 65.12 215 ASP A O 1
ATOM 1668 N N . ARG A 1 216 ? 15.791 -10.914 -23.357 1.00 52.31 216 ARG A N 1
ATOM 1669 C CA . ARG A 1 216 ? 15.361 -12.138 -22.641 1.00 52.31 216 ARG A CA 1
ATOM 1670 C C . ARG A 1 216 ? 15.377 -13.417 -23.493 1.00 52.31 216 ARG A C 1
ATOM 1672 O O . ARG A 1 216 ? 14.686 -14.369 -23.133 1.00 52.31 216 ARG A O 1
ATOM 1679 N N . ASN A 1 217 ? 16.134 -13.428 -24.590 1.00 44.28 217 ASN A N 1
ATOM 1680 C CA . ASN A 1 217 ? 16.471 -14.663 -25.304 1.00 44.28 217 ASN A CA 1
ATOM 1681 C C . ASN A 1 217 ? 17.814 -15.194 -24.819 1.00 44.28 217 ASN A C 1
ATOM 1683 O O . ASN A 1 217 ? 18.771 -14.390 -24.825 1.00 44.28 217 ASN A O 1
#

Sequence (217 aa):
MTFLTNLICVAVAAFAVHVPMQAQAQQLQTFGTKAKVLVIDDTGLSAEQTKQLRSFTKKRSYFGAFAASPSTGRWDAETGFSSQAKVQEFVRGKCNILGGTSDCKIVAVSIPTSLTVSTTNATGLSLAQLEYFEQTYLKNTRRYPRDYAAFAVNGFFAVARWGRGHEARAVSDALADCRRYGARFKGQDTAEVYKLRVKLGLLECSVIDVRRHKDRN

Solvent-accessible surface area (backbone atoms only — not comparable to full-atom values): 11930 Å² total; per-residue (Å²): 142,82,88,84,84,84,83,81,85,78,82,79,79,78,78,79,76,76,69,79,79,73,75,73,75,65,74,82,42,73,57,72,85,47,41,42,65,46,79,75,50,75,80,72,56,48,75,65,49,49,52,52,48,61,56,55,60,70,57,60,42,16,20,19,20,31,13,38,21,66,90,75,61,35,60,31,70,52,60,27,18,24,28,42,44,59,31,42,53,48,22,26,49,41,22,14,64,77,51,77,47,85,67,35,38,75,26,31,38,22,37,37,63,80,53,63,94,85,66,55,76,55,63,35,54,11,42,66,40,45,50,44,42,63,69,44,47,57,54,52,30,60,76,25,50,89,18,16,22,15,36,16,35,37,33,58,53,63,36,67,33,56,70,21,91,41,60,70,56,11,46,50,52,12,44,53,51,38,42,56,61,44,55,53,42,68,80,72,42,56,75,67,50,36,48,50,39,54,75,68,46,37,56,49,61,46,75,70,45,73,48,45,51,67,80,77,120

Foldseek 3Di:
DDDDDDDDDDDPPPPPPPPPPPPPLPPFDDQDQFKAKDFPAPPLADPVLVVVVVVQRPDGKDFKWKKAASVQNFIFIDGFFQWQQLRQQLRLQQSCVVSVHNRIDTGMGMDRPNDDPPDRTHGHGMNQQVCCVPVPQVVVLLVQQQWKKWWKAFGHHIDIDHNHNDQVVNQVVRQVVLLVVLCVVVVVPDPSSNVSCVVSRRSPMDISDMDRNNPPD

Radius of gyration: 23.99 Å; Cα contacts (8 Å, |Δi|>4): 401; chains: 1; bounding box: 94×43×53 Å

Mean predicted aligned error: 6.66 Å

pLDDT: mean 90.51, std 13.82, range [42.59, 98.69]

Secondary structure (DSSP, 8-state):
--------------------------------S-EEEEE---TT--HHHHHHHHHHTT---SSEEEEE-TTT--EEEE---SBHHHHHHHHHHHHHHHHT-S--EEEEEEEETTS-TT----BS--HHHHHIIIIIIHHHHHT-TTSEEEEEE-SS-EEEEEEESSHHHHHHHHHHHHHHHHHGGGGTS-HHHHHHHHHTTTT--EEEEEEEGGGG-

Organism: NCBI:txid1510460